Protein AF-A0A929D9Y9-F1 (afdb_monomer_lite)

Sequence (236 aa):
MPTKLGAHVLRAAADLGEFIQARPAVIKFVGDWGMAQWAQPGTLVMGAKAGKYDAQLQRNSGKTPHEAAQQYVTDMKETYQSNPLIKYWEGHNEPVWSDDEGMGWYAQFEVERMKLMADLGLKCVIGNFACGTPPLRLWPAFLPALRVAKQYEAILGLHEYSCPWMWWMTGKHQVDPEEDQGDEGWTTLRYRKVYRQYLIPDGVGDVPLVITEAGLDPLVNPKPLGVSGGAWKQLG

Structure (mmCIF, N/CA/C/O backbone):
data_AF-A0A929D9Y9-F1
#
_entry.id   AF-A0A929D9Y9-F1
#
loop_
_atom_site.group_PDB
_atom_site.id
_atom_site.type_symbol
_atom_site.label_atom_id
_atom_site.label_alt_id
_atom_site.label_comp_id
_atom_site.label_asym_id
_atom_site.label_entity_id
_atom_site.label_seq_id
_atom_site.pdbx_PDB_ins_code
_atom_site.Cartn_x
_atom_site.Cartn_y
_atom_site.Cartn_z
_atom_site.occupancy
_atom_site.B_iso_or_equiv
_atom_site.auth_seq_id
_atom_site.auth_comp_id
_atom_site.auth_asym_id
_atom_site.auth_atom_id
_atom_site.pdbx_PDB_model_num
ATOM 1 N N . MET A 1 1 ? -11.623 -14.210 -4.918 1.00 38.72 1 MET A N 1
ATOM 2 C CA . MET A 1 1 ? -11.623 -12.779 -4.545 1.00 38.72 1 MET A CA 1
ATOM 3 C C . MET A 1 1 ? -12.167 -11.977 -5.717 1.00 38.72 1 MET A C 1
ATOM 5 O O . MET A 1 1 ? -11.846 -12.354 -6.842 1.00 38.72 1 MET A O 1
ATOM 9 N N . PRO A 1 2 ? -12.983 -10.933 -5.488 1.00 48.59 2 PRO A N 1
ATOM 10 C CA . PRO A 1 2 ? -13.296 -9.953 -6.529 1.00 48.59 2 PRO A CA 1
ATOM 11 C C . PRO A 1 2 ? -12.006 -9.300 -7.064 1.00 48.59 2 PRO A C 1
ATOM 13 O O . PRO A 1 2 ? -10.925 -9.483 -6.498 1.00 48.59 2 PRO A O 1
ATOM 16 N N . THR A 1 3 ? -12.104 -8.591 -8.191 1.00 58.84 3 THR A N 1
ATOM 17 C CA . THR A 1 3 ? -10.965 -7.892 -8.815 1.00 58.84 3 THR A CA 1
ATOM 18 C C . THR A 1 3 ? -10.231 -6.987 -7.812 1.00 58.84 3 THR A C 1
ATOM 20 O O . THR A 1 3 ? -10.859 -6.348 -6.973 1.00 58.84 3 THR A O 1
ATOM 23 N N . LYS A 1 4 ? -8.893 -6.946 -7.909 1.00 60.47 4 LYS A N 1
ATOM 24 C CA . LYS A 1 4 ? -8.000 -6.120 -7.070 1.00 60.47 4 LYS A CA 1
ATOM 25 C C . LYS A 1 4 ? -7.870 -4.671 -7.561 1.00 60.47 4 LYS A C 1
ATOM 27 O O . LYS A 1 4 ? -7.184 -3.883 -6.919 1.00 60.47 4 LYS A O 1
ATOM 32 N N . LEU A 1 5 ? -8.476 -4.366 -8.711 1.00 61.09 5 LEU A N 1
ATOM 33 C CA . LEU A 1 5 ? -8.459 -3.069 -9.382 1.00 61.09 5 LEU A CA 1
ATOM 34 C C . LEU A 1 5 ? -9.835 -2.406 -9.272 1.00 61.09 5 LEU A C 1
ATOM 36 O O . LEU A 1 5 ? -10.866 -3.082 -9.364 1.00 61.09 5 LEU A O 1
ATOM 40 N N . GLY A 1 6 ? -9.839 -1.084 -9.125 1.00 62.03 6 GLY A N 1
ATOM 41 C CA . GLY A 1 6 ? -11.046 -0.267 -9.051 1.00 62.03 6 GLY A CA 1
ATOM 42 C C . GLY A 1 6 ? -10.760 1.214 -9.294 1.00 62.03 6 GLY A C 1
ATOM 43 O O . GLY A 1 6 ? -9.688 1.566 -9.782 1.00 62.03 6 GLY A O 1
ATOM 44 N N . ALA A 1 7 ? -11.725 2.082 -8.990 1.00 65.81 7 ALA A N 1
ATOM 45 C CA . ALA A 1 7 ? -11.543 3.521 -9.170 1.00 65.81 7 ALA A CA 1
ATOM 46 C C . ALA A 1 7 ? -10.647 4.122 -8.090 1.00 65.81 7 ALA A C 1
ATOM 48 O O . ALA A 1 7 ? -10.866 3.910 -6.896 1.00 65.81 7 ALA A O 1
ATOM 49 N N . HIS A 1 8 ? -9.733 4.984 -8.528 1.00 71.69 8 HIS A N 1
ATOM 50 C CA . HIS A 1 8 ? -9.063 5.956 -7.679 1.00 71.69 8 HIS A CA 1
ATOM 51 C C . HIS A 1 8 ? -9.650 7.347 -7.954 1.00 71.69 8 HIS A C 1
ATOM 53 O O . HIS A 1 8 ? -9.548 7.873 -9.063 1.00 71.69 8 HIS A O 1
ATOM 59 N N . VAL A 1 9 ? -10.284 7.935 -6.941 1.00 69.44 9 VAL A N 1
ATOM 60 C CA . VAL A 1 9 ? -10.916 9.253 -7.001 1.00 69.44 9 VAL A CA 1
ATOM 61 C C . VAL A 1 9 ? -10.072 10.267 -6.234 1.00 69.44 9 VAL A C 1
ATOM 63 O O . VAL A 1 9 ? -10.086 10.314 -5.003 1.00 69.44 9 VAL A O 1
ATOM 66 N N . LEU A 1 10 ? -9.365 11.111 -6.986 1.00 58.47 10 LEU A N 1
ATOM 67 C CA . LEU A 1 10 ? -8.632 12.259 -6.442 1.00 58.47 10 LEU A CA 1
ATOM 68 C C . LEU A 1 10 ? -9.521 13.495 -6.258 1.00 58.47 10 LEU A C 1
ATOM 70 O O . LEU A 1 10 ? -9.296 14.286 -5.348 1.00 58.47 10 LEU A O 1
ATOM 74 N N . ARG A 1 11 ? -10.503 13.673 -7.147 1.00 59.06 11 ARG A N 1
ATOM 75 C CA . ARG A 1 11 ? -11.490 14.758 -7.121 1.00 59.06 11 ARG A CA 1
ATOM 76 C C . ARG A 1 11 ? -12.755 14.336 -7.855 1.00 59.06 11 ARG A C 1
ATOM 78 O O . ARG A 1 11 ? -12.678 13.529 -8.787 1.00 59.06 11 ARG A O 1
ATOM 85 N N . ALA A 1 12 ? -13.880 14.937 -7.498 1.00 67.25 12 ALA A N 1
ATOM 86 C CA . ALA A 1 12 ? -15.127 14.784 -8.222 1.00 67.25 12 ALA A CA 1
ATOM 87 C C . ALA A 1 12 ? -14.975 15.191 -9.701 1.00 67.25 12 ALA A C 1
ATOM 89 O O . ALA A 1 12 ? -14.338 16.191 -10.046 1.00 67.25 12 ALA A O 1
ATOM 90 N N . ALA A 1 13 ? -15.584 14.397 -10.579 1.00 68.88 13 ALA A N 1
ATOM 91 C CA . ALA A 1 13 ? -15.751 14.673 -12.002 1.00 68.88 13 ALA A CA 1
ATOM 92 C C . ALA A 1 13 ? -17.221 14.432 -12.375 1.00 68.88 13 ALA A C 1
ATOM 94 O O . ALA A 1 13 ? -17.896 13.665 -11.689 1.00 68.88 13 ALA A O 1
ATOM 95 N N . ALA A 1 14 ? -17.709 15.075 -13.442 1.00 73.56 14 ALA A N 1
ATOM 96 C CA . ALA A 1 14 ? -19.126 15.035 -13.824 1.00 73.56 14 ALA A CA 1
ATOM 97 C C . ALA A 1 14 ? -19.668 13.598 -13.949 1.00 73.56 14 ALA A C 1
ATOM 99 O O . ALA A 1 14 ? -20.717 13.288 -13.391 1.00 73.56 14 ALA A O 1
ATOM 100 N N . ASP A 1 15 ? -18.887 12.706 -14.557 1.00 77.56 15 ASP A N 1
ATOM 101 C CA . ASP A 1 15 ? -19.314 11.333 -14.861 1.00 77.56 15 ASP A CA 1
ATOM 102 C C . ASP A 1 15 ? -18.939 10.328 -13.754 1.00 77.56 15 ASP A C 1
ATOM 104 O O . ASP A 1 15 ? -19.142 9.119 -13.878 1.00 77.56 15 ASP A O 1
ATOM 108 N N . LEU A 1 16 ? -18.376 10.801 -12.635 1.00 76.75 16 LEU A N 1
ATOM 109 C CA . LEU A 1 16 ? -17.905 9.919 -11.567 1.00 76.75 16 LEU A CA 1
ATOM 110 C C . LEU A 1 16 ? -19.058 9.165 -10.888 1.00 76.75 16 LEU A C 1
ATOM 112 O O . LEU A 1 16 ? -18.887 8.018 -10.476 1.00 76.75 16 LEU A O 1
ATOM 116 N N . GLY A 1 17 ? -20.237 9.784 -10.799 1.00 73.69 17 GLY A N 1
ATOM 117 C CA . GLY A 1 17 ? -21.436 9.132 -10.273 1.00 73.69 17 GLY A CA 1
ATOM 118 C C . GLY A 1 17 ? -21.830 7.893 -11.081 1.00 73.69 17 GLY A C 1
ATOM 119 O O . GLY A 1 17 ? -22.110 6.850 -10.492 1.00 73.69 17 GLY A O 1
ATOM 120 N N . GLU A 1 18 ? -21.772 7.973 -12.414 1.00 80.56 18 GLU A N 1
ATOM 121 C CA . GLU A 1 18 ? -22.084 6.850 -13.308 1.00 80.56 18 GLU A CA 1
ATOM 122 C C . GLU A 1 18 ? -21.086 5.701 -13.127 1.00 80.56 18 GLU A C 1
ATOM 124 O O . GLU A 1 18 ? -21.480 4.537 -13.022 1.00 80.56 18 GLU A O 1
ATOM 129 N N . PHE A 1 19 ? -19.794 6.020 -12.991 1.00 76.69 19 PHE A N 1
ATOM 130 C CA . PHE A 1 19 ? -18.773 5.009 -12.724 1.00 76.69 19 PHE A CA 1
ATOM 131 C C . PHE A 1 19 ? -18.998 4.301 -11.381 1.00 76.69 19 PHE A C 1
ATOM 133 O O . PHE A 1 19 ? -18.911 3.078 -11.303 1.00 76.69 19 PHE A O 1
ATOM 140 N N . ILE A 1 20 ? -19.319 5.044 -10.315 1.00 80.75 20 ILE A N 1
ATOM 141 C CA . ILE A 1 20 ? -19.612 4.456 -8.998 1.00 80.75 20 ILE A CA 1
ATOM 142 C C . ILE A 1 20 ? -20.843 3.536 -9.080 1.00 80.75 20 ILE A C 1
ATOM 144 O O . ILE A 1 20 ? -20.845 2.439 -8.512 1.00 80.75 20 ILE A O 1
ATOM 148 N N . GLN A 1 21 ? -21.871 3.939 -9.830 1.00 80.25 21 GLN A N 1
ATOM 149 C CA . GLN A 1 21 ? -23.079 3.138 -10.049 1.00 80.25 21 GLN A CA 1
ATOM 150 C C . GLN A 1 21 ? -22.823 1.868 -10.872 1.00 80.25 21 GLN A C 1
ATOM 152 O O . GLN A 1 21 ? -23.542 0.883 -10.691 1.00 80.25 21 GLN A O 1
ATOM 157 N N . ALA A 1 22 ? -21.765 1.836 -11.689 1.00 83.88 22 ALA A N 1
ATOM 158 C CA . ALA A 1 22 ? -21.324 0.649 -12.423 1.00 83.88 22 ALA A CA 1
ATOM 159 C C . ALA A 1 22 ? -20.707 -0.452 -11.530 1.00 83.88 22 ALA A C 1
ATOM 161 O O . ALA A 1 22 ? -20.280 -1.488 -12.039 1.00 83.88 22 ALA A O 1
ATOM 162 N N . ARG A 1 23 ? -20.706 -0.270 -10.199 1.00 83.94 23 ARG A N 1
ATOM 163 C CA . ARG A 1 23 ? -20.291 -1.264 -9.189 1.00 83.94 23 ARG A CA 1
ATOM 164 C C . ARG A 1 23 ? -18.837 -1.727 -9.345 1.00 83.94 23 ARG A C 1
ATOM 166 O O . ARG A 1 23 ? -18.587 -2.933 -9.430 1.00 83.94 23 ARG A O 1
ATOM 173 N N . PRO A 1 24 ? -17.854 -0.808 -9.349 1.00 86.31 24 PRO A N 1
ATOM 174 C CA . PRO A 1 24 ? -16.459 -1.217 -9.272 1.00 86.31 24 PRO A CA 1
ATOM 175 C C . PRO A 1 24 ? -16.233 -2.033 -7.992 1.00 86.31 24 PRO A C 1
ATOM 177 O O . PRO A 1 24 ? -16.877 -1.801 -6.967 1.00 86.31 24 PRO A O 1
ATOM 180 N N . ALA A 1 25 ? -15.300 -2.984 -8.030 1.00 88.38 25 ALA A N 1
ATOM 181 C CA . ALA A 1 25 ? -14.999 -3.789 -6.845 1.00 88.38 25 ALA A CA 1
ATOM 182 C C . ALA A 1 25 ? -14.362 -2.961 -5.722 1.00 88.38 25 ALA A C 1
ATOM 184 O O . ALA A 1 25 ? -14.530 -3.293 -4.552 1.00 88.38 25 ALA A O 1
ATOM 185 N N . VAL A 1 26 ? -13.640 -1.895 -6.079 1.00 90.62 26 VAL A N 1
ATOM 186 C CA . VAL A 1 26 ? -12.905 -1.032 -5.152 1.00 90.62 26 VAL A CA 1
ATOM 187 C C . VAL A 1 26 ? -13.105 0.433 -5.538 1.00 90.62 26 VAL A C 1
ATOM 189 O O . VAL A 1 26 ? -13.092 0.767 -6.726 1.00 90.62 26 VAL A O 1
ATOM 192 N N . ILE A 1 27 ? -13.267 1.306 -4.543 1.00 92.44 27 ILE A N 1
ATOM 193 C CA . ILE A 1 27 ? -13.209 2.762 -4.700 1.00 92.44 27 ILE A CA 1
ATOM 194 C C . ILE A 1 27 ? -12.319 3.343 -3.600 1.00 92.44 27 ILE A C 1
ATOM 196 O O . ILE A 1 27 ? -12.607 3.162 -2.416 1.00 92.44 27 ILE A O 1
ATOM 200 N N . LYS A 1 28 ? -11.274 4.076 -3.995 1.00 93.50 28 LYS A N 1
ATOM 201 C CA . LYS A 1 28 ? -10.456 4.915 -3.106 1.00 93.50 28 LYS A CA 1
ATOM 202 C C . LYS A 1 28 ? -10.857 6.380 -3.256 1.00 93.50 28 LYS A C 1
ATOM 204 O O . LYS A 1 28 ? -10.834 6.903 -4.368 1.00 93.50 28 LYS A O 1
ATOM 209 N N . PHE A 1 29 ? -11.154 7.041 -2.141 1.00 93.00 29 PHE A N 1
ATOM 210 C CA . PHE A 1 29 ? -11.408 8.480 -2.058 1.00 93.00 29 PHE A CA 1
ATOM 211 C C . PHE A 1 29 ? -10.269 9.182 -1.306 1.00 93.00 29 PHE A C 1
ATOM 213 O O . PHE A 1 29 ? -10.076 8.953 -0.110 1.00 93.00 29 PHE A O 1
ATOM 220 N N . VAL A 1 30 ? -9.526 10.063 -1.979 1.00 89.25 30 VAL A N 1
ATOM 221 C CA . VAL A 1 30 ? -8.519 10.939 -1.330 1.00 89.25 30 VAL A CA 1
ATOM 222 C C . VAL A 1 30 ? -9.151 12.255 -0.853 1.00 89.25 30 VAL A C 1
ATOM 224 O O . VAL A 1 30 ? -8.665 12.897 0.074 1.00 89.25 30 VAL A O 1
ATOM 227 N N . GLY A 1 31 ? -10.278 12.620 -1.458 1.00 87.44 31 GLY A N 1
ATOM 228 C CA . GLY A 1 31 ? -11.169 13.707 -1.074 1.00 87.44 31 GLY A CA 1
ATOM 229 C C . GLY A 1 31 ? -12.596 13.363 -1.496 1.00 87.44 31 GLY A C 1
ATOM 230 O O . GLY A 1 31 ? -12.862 12.232 -1.907 1.00 87.44 31 GLY A O 1
ATOM 231 N N . ASP A 1 32 ? -13.517 14.321 -1.382 1.00 87.44 32 ASP A N 1
ATOM 232 C CA . ASP A 1 32 ? -14.935 14.133 -1.733 1.00 87.44 32 ASP A CA 1
ATOM 233 C C . ASP A 1 32 ? -15.565 12.883 -1.079 1.00 87.44 32 ASP A C 1
ATOM 235 O O . ASP A 1 32 ? -16.447 12.233 -1.638 1.00 87.44 32 ASP A O 1
ATOM 239 N N . TRP A 1 33 ? -15.124 12.540 0.139 1.00 92.25 33 TRP A N 1
ATOM 240 C CA . TRP A 1 33 ? -15.476 11.298 0.843 1.00 92.25 33 TRP A CA 1
ATOM 241 C C . TRP A 1 33 ? -16.989 11.074 1.010 1.00 92.25 33 TRP A C 1
ATOM 243 O O . TRP A 1 33 ? -17.442 9.930 1.059 1.00 92.25 33 TRP A O 1
ATOM 253 N N . GLY A 1 34 ? -17.793 12.145 1.014 1.00 89.31 34 GLY A N 1
ATOM 254 C CA . GLY A 1 34 ? -19.257 12.073 1.041 1.00 89.31 34 GLY A CA 1
ATOM 255 C C . GLY A 1 34 ? -19.874 11.338 -0.158 1.00 89.31 34 GLY A C 1
ATOM 256 O O . GLY A 1 34 ? -21.011 10.871 -0.073 1.00 89.31 34 GLY A O 1
ATOM 257 N N . MET A 1 35 ? -19.129 11.164 -1.254 1.00 89.50 35 MET A N 1
ATOM 258 C CA . MET A 1 35 ? -19.536 10.353 -2.407 1.00 89.50 35 MET A CA 1
ATOM 259 C C . MET A 1 35 ? -19.626 8.854 -2.091 1.00 89.50 35 MET A C 1
ATOM 261 O O . MET A 1 35 ? -20.264 8.110 -2.838 1.00 89.50 35 MET A O 1
ATOM 265 N N . ALA A 1 36 ? -19.068 8.402 -0.961 1.00 91.62 36 ALA A N 1
ATOM 266 C CA . ALA A 1 36 ? -19.207 7.027 -0.485 1.00 91.62 36 ALA A CA 1
ATOM 267 C C . ALA A 1 36 ? -20.676 6.584 -0.337 1.00 91.62 36 ALA A C 1
ATOM 269 O O . ALA A 1 36 ? -20.961 5.395 -0.441 1.00 91.62 36 ALA A O 1
ATOM 270 N N . GLN A 1 37 ? -21.618 7.520 -0.167 1.00 91.75 37 GLN A N 1
ATOM 271 C CA . GLN A 1 37 ? -23.057 7.228 -0.112 1.00 91.75 37 GLN A CA 1
ATOM 272 C C . GLN A 1 37 ? -23.630 6.630 -1.408 1.00 91.75 37 GLN A C 1
ATOM 274 O O . GLN A 1 37 ? -24.699 6.027 -1.382 1.00 91.75 37 GLN A O 1
ATOM 279 N N . TRP A 1 38 ? -22.941 6.796 -2.541 1.00 90.25 38 TRP A N 1
ATOM 280 C CA . TRP A 1 38 ? -23.372 6.261 -3.836 1.00 90.25 38 TRP A CA 1
ATOM 281 C C . TRP A 1 38 ? -22.776 4.885 -4.144 1.00 90.25 38 TRP A C 1
ATOM 283 O O . TRP A 1 38 ? -23.214 4.226 -5.093 1.00 90.25 38 TRP A O 1
ATOM 293 N N . ALA A 1 39 ? -21.801 4.437 -3.344 1.00 90.88 39 ALA A N 1
ATOM 294 C CA . ALA A 1 39 ? -21.204 3.121 -3.489 1.00 90.88 39 ALA A CA 1
ATOM 295 C C . ALA A 1 39 ? -22.253 2.025 -3.259 1.00 90.88 39 ALA A C 1
ATOM 297 O O . ALA A 1 39 ? -23.060 2.076 -2.331 1.00 90.88 39 ALA A O 1
ATOM 298 N N . GLN A 1 40 ? -22.244 1.024 -4.134 1.00 89.44 40 GLN A N 1
ATOM 299 C CA . GLN A 1 40 ? -23.214 -0.064 -4.102 1.00 89.44 40 GLN A CA 1
ATOM 300 C C . GLN A 1 40 ? -22.754 -1.175 -3.141 1.00 89.44 40 GLN A C 1
ATOM 302 O O . GLN A 1 40 ? -21.549 -1.345 -2.927 1.00 89.44 40 GLN A O 1
ATOM 307 N N . PRO A 1 41 ? -23.679 -1.974 -2.573 1.00 88.94 41 PRO A N 1
ATOM 308 C CA . PRO A 1 41 ? -23.309 -3.131 -1.763 1.00 88.94 41 PRO A CA 1
ATOM 309 C C . PRO A 1 41 ? -22.330 -4.055 -2.500 1.00 88.94 41 PRO A C 1
ATOM 311 O O . PRO A 1 41 ? -22.528 -4.375 -3.671 1.00 88.94 41 PRO A O 1
ATOM 314 N N . GLY A 1 42 ? -21.281 -4.495 -1.803 1.00 87.19 42 GLY A N 1
ATOM 315 C CA . GLY A 1 42 ? -20.224 -5.344 -2.365 1.00 87.19 42 GLY A CA 1
ATOM 316 C C . GLY A 1 42 ? -19.005 -4.590 -2.908 1.00 87.19 42 GLY A C 1
ATOM 317 O O . GLY A 1 42 ? -17.984 -5.227 -3.156 1.00 87.19 42 GLY A O 1
ATOM 318 N N . THR A 1 43 ? -19.061 -3.261 -3.036 1.00 91.69 43 THR A N 1
ATOM 319 C CA . THR A 1 43 ? -17.884 -2.432 -3.336 1.00 91.69 43 THR A CA 1
ATOM 320 C C . THR A 1 43 ? -17.061 -2.179 -2.070 1.00 91.69 43 THR A C 1
ATOM 322 O O . THR A 1 43 ? -17.586 -1.714 -1.057 1.00 91.69 43 THR A O 1
ATOM 325 N N . LEU A 1 44 ? -15.753 -2.438 -2.126 1.00 93.94 44 LEU A N 1
ATOM 326 C CA . LEU A 1 44 ? -14.811 -2.036 -1.084 1.00 93.94 44 LEU A CA 1
ATOM 327 C C . LEU A 1 44 ? -14.540 -0.532 -1.193 1.00 93.94 44 LEU A C 1
ATOM 329 O O . LEU A 1 44 ? -13.883 -0.084 -2.131 1.00 93.94 44 LEU A O 1
ATOM 333 N N . VAL A 1 45 ? -15.023 0.240 -0.223 1.00 95.44 45 VAL A N 1
ATOM 334 C CA . VAL A 1 45 ? -14.783 1.686 -0.150 1.00 95.44 45 VAL A CA 1
ATOM 335 C C . VAL A 1 45 ? -13.684 1.979 0.861 1.00 95.44 45 VAL A C 1
ATOM 337 O O . VAL A 1 45 ? -13.766 1.547 2.016 1.00 95.44 45 VAL A O 1
ATOM 340 N N . MET A 1 46 ? -12.683 2.744 0.436 1.00 96.62 46 MET A N 1
ATOM 341 C CA . MET A 1 46 ? -11.604 3.214 1.295 1.00 96.62 46 MET A CA 1
ATOM 342 C C . MET A 1 46 ? -11.367 4.712 1.161 1.00 96.62 46 MET A C 1
ATOM 344 O O . MET A 1 46 ? -11.598 5.310 0.109 1.00 96.62 46 MET A O 1
ATOM 348 N N . GLY A 1 47 ? -10.900 5.307 2.249 1.00 96.44 47 GLY A N 1
ATOM 349 C CA . GLY A 1 47 ? -10.491 6.699 2.311 1.00 96.44 47 GLY A CA 1
ATOM 350 C C . GLY A 1 47 ? -8.984 6.814 2.479 1.00 96.44 47 GLY A C 1
ATOM 351 O O . GLY A 1 47 ? -8.334 5.934 3.041 1.00 96.44 47 GLY A O 1
ATOM 352 N N . ALA A 1 48 ? -8.427 7.921 2.020 1.00 93.38 48 ALA A N 1
ATOM 353 C CA . ALA A 1 48 ? -7.043 8.290 2.259 1.00 93.38 48 ALA A CA 1
ATOM 354 C C . ALA A 1 48 ? -6.961 9.774 2.617 1.00 93.38 48 ALA A C 1
ATOM 356 O O . ALA A 1 48 ? -7.832 10.562 2.245 1.00 93.38 48 ALA A O 1
ATOM 357 N N . LYS A 1 49 ? -5.917 10.151 3.355 1.00 86.50 49 LYS A N 1
ATOM 358 C CA . LYS A 1 49 ? -5.644 11.547 3.703 1.00 86.50 49 LYS A CA 1
ATOM 359 C C . LYS A 1 49 ? -5.092 12.291 2.484 1.00 86.50 49 LYS A C 1
ATOM 361 O O . LYS A 1 49 ? -4.115 11.849 1.887 1.00 86.50 49 LYS A O 1
ATOM 366 N N . ALA A 1 50 ? -5.651 13.456 2.163 1.00 73.44 50 ALA A N 1
ATOM 367 C CA . ALA A 1 50 ? -5.040 14.378 1.210 1.00 73.44 50 ALA A CA 1
ATOM 368 C C . ALA A 1 50 ? -3.869 15.152 1.853 1.00 73.44 50 ALA A C 1
ATOM 370 O O . ALA A 1 50 ? -3.968 15.613 2.991 1.00 73.44 50 ALA A O 1
ATOM 371 N N . GLY A 1 51 ? -2.781 15.365 1.106 1.00 69.31 51 GLY A N 1
ATOM 372 C CA . GLY A 1 51 ? -1.701 16.290 1.474 1.00 69.31 51 GLY A CA 1
ATOM 373 C C . GLY A 1 51 ? -0.346 15.643 1.785 1.00 69.31 51 GLY A C 1
ATOM 374 O O . GLY A 1 51 ? -0.157 14.438 1.667 1.00 69.31 51 GLY A O 1
ATOM 375 N N . LYS A 1 52 ? 0.630 16.479 2.169 1.00 66.19 52 LYS A N 1
ATOM 376 C CA . LYS A 1 52 ? 2.046 16.103 2.369 1.00 66.19 52 LYS A CA 1
ATOM 377 C C . LYS A 1 52 ? 2.314 15.523 3.764 1.00 66.19 52 LYS A C 1
ATOM 379 O O . LYS A 1 52 ? 3.149 16.038 4.504 1.00 66.19 52 LYS A O 1
ATOM 384 N N . TYR A 1 53 ? 1.553 14.507 4.156 1.00 73.88 53 TYR A N 1
ATOM 385 C CA . TYR A 1 53 ? 1.743 13.825 5.436 1.00 73.88 53 TYR A CA 1
ATOM 386 C C . TYR A 1 53 ? 2.595 12.567 5.224 1.00 73.88 53 TYR A C 1
ATOM 388 O O . TYR A 1 53 ? 2.091 11.524 4.816 1.00 73.88 53 TYR A O 1
ATOM 396 N N . ASP A 1 54 ? 3.897 12.688 5.464 1.00 86.31 54 ASP A N 1
ATOM 397 C CA . ASP A 1 54 ? 4.927 11.726 5.054 1.00 86.31 54 ASP A CA 1
ATOM 398 C C . ASP A 1 54 ? 5.501 10.952 6.262 1.00 86.31 54 ASP A C 1
ATOM 400 O O . ASP A 1 54 ? 5.696 11.519 7.344 1.00 86.31 54 ASP A O 1
ATOM 404 N N . ALA A 1 55 ? 5.736 9.646 6.091 1.00 91.69 55 ALA A N 1
ATOM 405 C CA . ALA A 1 55 ? 6.172 8.755 7.171 1.00 91.69 55 ALA A CA 1
ATOM 406 C C . ALA A 1 55 ? 7.619 9.031 7.615 1.00 91.69 55 ALA A C 1
ATOM 408 O O . ALA A 1 55 ? 7.949 8.940 8.800 1.00 91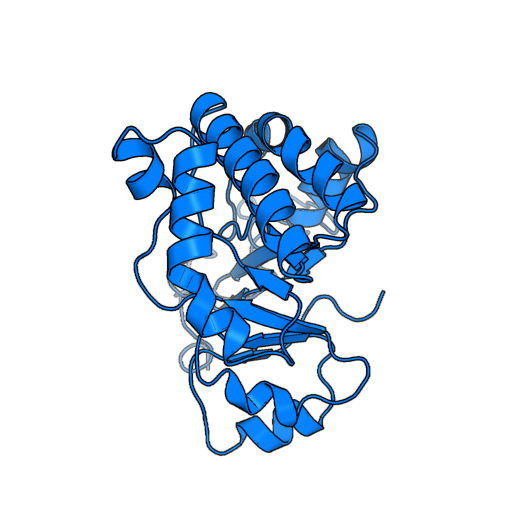.69 55 ALA A O 1
ATOM 409 N N . GLN A 1 56 ? 8.486 9.405 6.674 1.00 92.69 56 GLN A N 1
ATOM 410 C CA . GLN A 1 56 ? 9.881 9.755 6.911 1.00 92.69 56 GLN A CA 1
ATOM 411 C C . GLN A 1 56 ? 9.948 11.042 7.730 1.00 92.69 56 GLN A C 1
ATOM 413 O O . GLN A 1 56 ? 10.706 11.103 8.693 1.00 92.69 56 GLN A O 1
ATOM 418 N N . LEU A 1 57 ? 9.120 12.046 7.419 1.00 90.62 57 LEU A N 1
ATOM 419 C CA . LEU A 1 57 ? 9.025 13.274 8.215 1.00 90.62 57 LEU A CA 1
ATOM 420 C C . LEU A 1 57 ? 8.585 12.993 9.657 1.00 90.62 57 LEU A C 1
ATOM 422 O O . LEU A 1 57 ? 9.139 13.580 10.588 1.00 90.62 57 LEU A O 1
ATOM 426 N N . GLN A 1 58 ? 7.631 12.081 9.867 1.00 91.94 58 GLN A N 1
ATOM 427 C CA . GLN A 1 58 ? 7.235 11.690 11.220 1.00 91.94 58 GLN A CA 1
ATOM 428 C C . GLN A 1 58 ? 8.382 11.022 11.985 1.00 91.94 58 GLN A C 1
ATOM 430 O O . GLN A 1 58 ? 8.686 11.462 13.099 1.00 91.94 58 GLN A O 1
ATOM 435 N N . ARG A 1 59 ? 9.059 10.034 11.383 1.00 93.88 59 ARG A N 1
ATOM 436 C CA . ARG A 1 59 ? 10.237 9.385 11.985 1.00 93.88 59 ARG A CA 1
ATOM 437 C C . ARG A 1 59 ? 11.337 10.408 12.286 1.00 93.88 59 ARG A C 1
ATOM 439 O O . ARG A 1 59 ? 11.845 10.456 13.402 1.00 93.88 59 ARG A O 1
ATOM 446 N N . ASN A 1 60 ? 11.651 11.278 11.328 1.00 94.06 60 ASN A N 1
ATOM 447 C CA . ASN A 1 60 ? 12.708 12.288 11.444 1.00 94.06 60 ASN A CA 1
ATOM 448 C C . ASN A 1 60 ? 12.391 13.380 12.477 1.00 94.06 60 ASN A C 1
ATOM 450 O O . ASN A 1 60 ? 13.302 14.063 12.937 1.00 94.06 60 ASN A O 1
ATOM 454 N N . SER A 1 61 ? 11.125 13.530 12.885 1.00 94.25 61 SER A N 1
ATOM 455 C CA . SER A 1 61 ? 10.744 14.395 14.009 1.00 94.25 61 SER A CA 1
ATOM 456 C C . SER A 1 61 ? 11.092 13.814 15.388 1.00 94.25 61 SER A C 1
ATOM 458 O O . SER A 1 61 ? 10.804 14.449 16.399 1.00 94.25 61 SER A O 1
ATOM 460 N N . GLY A 1 62 ? 11.693 12.619 15.441 1.00 94.81 62 GLY A N 1
ATOM 461 C CA . GLY A 1 62 ? 12.120 11.953 16.674 1.00 94.81 62 GLY A CA 1
ATOM 462 C C . GLY A 1 62 ? 11.011 11.189 17.399 1.00 94.81 62 GLY A C 1
ATOM 463 O O . GLY A 1 62 ? 11.248 10.682 18.491 1.00 94.81 62 GLY A O 1
ATOM 464 N N . LYS A 1 63 ? 9.811 11.089 16.810 1.00 95.38 63 LYS A N 1
ATOM 465 C CA . LYS A 1 63 ? 8.696 10.338 17.399 1.00 95.38 63 LYS A CA 1
ATOM 466 C C . LYS A 1 63 ? 8.961 8.837 17.362 1.00 95.38 63 LYS A C 1
ATOM 468 O O . LYS A 1 63 ? 9.423 8.282 16.359 1.00 95.38 63 LYS A O 1
ATOM 473 N N . THR A 1 64 ? 8.566 8.160 18.430 1.00 97.69 64 THR A N 1
ATOM 474 C CA . THR A 1 64 ? 8.400 6.707 18.413 1.00 97.69 64 THR A CA 1
ATOM 475 C C . THR A 1 64 ? 7.276 6.313 17.441 1.00 97.69 64 THR A C 1
ATOM 477 O O . THR A 1 64 ? 6.393 7.130 17.152 1.00 97.69 64 THR A O 1
ATOM 480 N N . PRO A 1 65 ? 7.246 5.060 16.949 1.00 98.31 65 PRO A N 1
ATOM 481 C CA . PRO A 1 65 ? 6.154 4.593 16.093 1.00 98.31 65 PRO A CA 1
ATOM 482 C C . PRO A 1 65 ? 4.767 4.763 16.730 1.00 98.31 65 PRO A C 1
ATOM 484 O O . PRO A 1 65 ? 3.805 5.102 16.045 1.00 98.31 65 PRO A O 1
ATOM 487 N N . HIS A 1 66 ? 4.673 4.575 18.051 1.00 98.38 66 HIS A N 1
ATOM 488 C CA . HIS A 1 66 ? 3.434 4.732 18.808 1.00 98.38 66 HIS A CA 1
ATOM 489 C C . HIS A 1 66 ? 2.958 6.191 18.848 1.00 98.38 66 HIS A C 1
ATOM 491 O O . HIS A 1 66 ? 1.818 6.467 18.480 1.00 98.38 66 HIS A O 1
ATOM 497 N N . GLU A 1 67 ? 3.828 7.136 19.219 1.00 98.25 67 GLU A N 1
ATOM 498 C CA . GLU A 1 67 ? 3.488 8.570 19.239 1.00 98.25 67 GLU A CA 1
ATOM 499 C C . GLU A 1 67 ? 3.106 9.079 17.844 1.00 98.25 67 GLU A C 1
ATOM 501 O O . GLU A 1 67 ? 2.168 9.861 17.684 1.00 98.25 67 GLU A O 1
ATOM 506 N N . ALA A 1 68 ? 3.817 8.617 16.814 1.00 97.56 68 ALA A N 1
ATOM 507 C CA . ALA A 1 68 ? 3.519 8.939 15.427 1.00 97.56 68 ALA A CA 1
ATOM 508 C C . ALA A 1 68 ? 2.133 8.417 15.001 1.00 97.56 68 ALA A C 1
ATOM 510 O O . ALA A 1 68 ? 1.357 9.163 14.395 1.00 97.56 68 ALA A O 1
ATOM 511 N N . ALA A 1 69 ? 1.784 7.178 15.368 1.00 98.19 69 ALA A N 1
ATOM 512 C CA . ALA A 1 69 ? 0.470 6.594 15.098 1.00 98.19 69 ALA A CA 1
ATOM 513 C C . ALA A 1 69 ? -0.654 7.322 15.851 1.00 98.19 69 ALA A C 1
ATOM 515 O O . ALA A 1 69 ? -1.693 7.625 15.260 1.00 98.19 69 ALA A O 1
ATOM 516 N N . GLN A 1 70 ? -0.435 7.669 17.123 1.00 98.31 70 GLN A N 1
ATOM 517 C CA . GLN A 1 70 ? -1.376 8.465 17.915 1.00 98.31 70 GLN A CA 1
ATOM 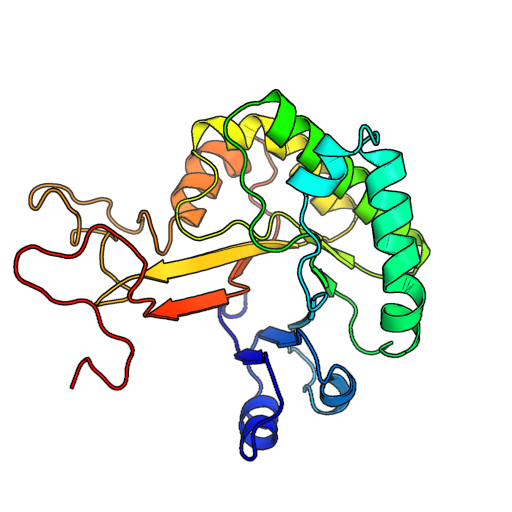518 C C . GLN A 1 70 ? -1.637 9.830 17.281 1.00 98.31 70 GLN A C 1
ATOM 520 O O . GLN A 1 70 ? -2.798 10.223 17.140 1.00 98.31 70 GLN A O 1
ATOM 525 N N . GLN A 1 71 ? -0.582 10.531 16.856 1.00 96.56 71 GLN A N 1
ATOM 526 C CA . GLN A 1 71 ? -0.722 11.806 16.157 1.00 96.56 71 GLN A CA 1
ATOM 527 C C . GLN A 1 71 ? -1.495 11.629 14.847 1.00 96.56 71 GLN A C 1
ATOM 529 O O . GLN A 1 71 ? -2.454 12.358 14.613 1.00 96.56 71 GLN A O 1
ATOM 534 N N . TYR A 1 72 ? -1.133 10.635 14.024 1.00 96.44 72 TYR A N 1
ATOM 535 C CA . TYR A 1 72 ? -1.805 10.375 12.746 1.00 96.44 72 TYR A CA 1
ATOM 536 C C . TYR A 1 72 ? -3.313 10.164 12.947 1.00 96.44 72 TYR A C 1
ATOM 538 O O . TYR A 1 72 ? -4.129 10.795 12.273 1.00 96.44 72 TYR A O 1
ATOM 546 N N . VAL A 1 73 ? -3.696 9.273 13.868 1.00 97.19 73 VAL A N 1
ATOM 547 C CA . VAL A 1 73 ? -5.107 8.943 14.122 1.00 97.19 73 VAL A CA 1
ATOM 548 C C . VAL A 1 73 ? -5.851 10.133 14.720 1.00 97.19 73 VAL A C 1
ATOM 550 O O . VAL A 1 73 ? -6.988 10.387 14.329 1.00 97.19 73 VAL A O 1
ATOM 553 N N . THR A 1 74 ? -5.214 10.890 15.615 1.00 97.06 74 THR A N 1
ATOM 554 C CA . THR A 1 74 ? -5.797 12.111 16.189 1.00 97.06 74 THR A CA 1
ATOM 555 C C . THR A 1 74 ? -6.079 13.146 15.105 1.00 97.06 74 THR A C 1
ATOM 557 O O . THR A 1 74 ? -7.199 13.649 15.032 1.00 97.06 74 THR A O 1
ATOM 560 N N . ASP A 1 75 ? -5.116 13.390 14.214 1.00 95.00 75 ASP A N 1
ATOM 561 C CA . ASP A 1 75 ? -5.252 14.340 13.104 1.00 95.00 75 ASP A CA 1
ATOM 562 C C . ASP A 1 75 ? -6.384 13.955 12.142 1.00 95.00 75 ASP A C 1
ATOM 564 O O . ASP A 1 75 ? -7.010 14.820 11.535 1.00 95.00 75 ASP A O 1
ATOM 568 N N . MET A 1 76 ? -6.643 12.656 11.974 1.00 95.38 76 MET A N 1
ATOM 569 C CA . MET A 1 76 ? -7.668 12.149 11.059 1.00 95.38 76 MET A CA 1
ATOM 570 C C . MET A 1 76 ? -9.036 11.925 11.709 1.00 95.38 76 MET A C 1
ATOM 572 O O . MET A 1 76 ? -10.012 11.654 11.007 1.00 95.38 76 MET A O 1
ATOM 576 N N . LYS A 1 77 ? -9.141 12.043 13.036 1.00 95.69 77 LYS A N 1
ATOM 577 C CA . LYS A 1 77 ? -10.323 11.621 13.796 1.00 95.69 77 LYS A CA 1
ATOM 578 C C . LYS A 1 77 ? -11.614 12.288 13.320 1.00 95.69 77 LYS A C 1
ATOM 580 O O . LYS A 1 77 ? -12.610 11.598 13.115 1.00 95.69 77 LYS A O 1
ATOM 585 N N . GLU A 1 78 ? -11.588 13.599 13.095 1.00 95.62 78 GLU A N 1
ATOM 586 C CA . GLU A 1 78 ? -12.750 14.350 12.598 1.00 95.62 78 GLU A CA 1
ATOM 587 C C . GLU A 1 78 ? -13.164 13.895 11.189 1.00 95.62 78 GLU A C 1
ATOM 589 O O . GLU A 1 78 ? -14.353 13.739 10.901 1.00 95.62 78 GLU A O 1
ATOM 594 N N . THR A 1 79 ? -12.183 13.601 10.328 1.00 95.38 79 THR A N 1
ATOM 595 C CA . THR A 1 79 ? -12.433 13.090 8.972 1.00 95.38 79 THR A CA 1
ATOM 596 C C . THR A 1 79 ? -13.111 11.726 9.026 1.00 95.38 79 THR A C 1
ATOM 598 O O . THR A 1 79 ? -14.096 11.505 8.321 1.00 95.38 79 THR A O 1
ATOM 601 N N . TYR A 1 80 ? -12.645 10.827 9.893 1.00 96.81 80 TYR A N 1
ATOM 602 C CA . TYR A 1 80 ? -13.268 9.517 10.073 1.00 96.81 80 TYR A CA 1
ATOM 603 C C . TYR A 1 80 ? -14.709 9.631 10.583 1.00 96.81 80 TYR A C 1
ATOM 605 O O . TYR A 1 80 ? -15.612 8.991 10.046 1.00 96.81 80 TYR A O 1
ATOM 613 N N . GLN A 1 81 ? -14.936 10.476 11.593 1.00 95.94 81 GLN A N 1
ATOM 614 C CA . GLN A 1 81 ? -16.256 10.680 12.197 1.00 95.94 81 GLN A CA 1
ATOM 615 C C . GLN A 1 81 ? -17.260 11.284 11.210 1.00 95.94 81 GLN A C 1
ATOM 617 O O . GLN A 1 81 ? -18.425 10.892 11.204 1.00 95.94 81 GLN A O 1
ATOM 622 N N . SER A 1 82 ? -16.798 12.185 10.344 1.00 95.94 82 SER A N 1
ATOM 623 C CA . SER A 1 82 ? -17.632 12.826 9.323 1.00 95.94 82 SER A CA 1
ATOM 624 C C . SER A 1 82 ? -17.954 11.912 8.135 1.00 95.94 82 SER A C 1
ATOM 626 O O . SER A 1 82 ? -18.840 12.230 7.347 1.00 95.94 82 SER A O 1
ATOM 628 N N . ASN A 1 83 ? -17.269 10.769 7.996 1.00 96.69 83 ASN A N 1
ATOM 629 C CA . ASN A 1 83 ? -17.410 9.855 6.857 1.00 96.69 83 ASN A CA 1
ATOM 630 C C . ASN A 1 83 ? -17.660 8.399 7.303 1.00 96.69 83 ASN A C 1
ATOM 632 O O . ASN A 1 83 ? -16.895 7.496 6.955 1.00 96.69 83 ASN A O 1
ATOM 636 N N . PRO A 1 84 ? -18.758 8.122 8.036 1.00 96.12 84 PRO A N 1
ATOM 637 C CA . PRO A 1 84 ? -18.986 6.833 8.700 1.00 96.12 84 PRO A CA 1
ATOM 638 C C . PRO A 1 84 ? -19.204 5.645 7.747 1.00 96.12 84 PRO A C 1
ATOM 640 O O . PRO A 1 84 ? -19.120 4.489 8.181 1.00 96.12 84 PRO A O 1
ATOM 643 N N . LEU A 1 85 ? -19.490 5.919 6.467 1.00 95.62 85 LEU A N 1
ATOM 644 C CA . LEU A 1 85 ? -19.653 4.918 5.407 1.00 95.62 85 LEU A CA 1
ATOM 645 C C . LEU A 1 85 ? -18.315 4.336 4.926 1.00 95.62 85 LEU A C 1
ATOM 647 O O . LEU A 1 85 ? -18.300 3.267 4.320 1.00 95.62 85 LEU A O 1
ATOM 651 N N . ILE A 1 86 ? -17.195 4.999 5.220 1.00 97.25 86 ILE A N 1
ATOM 652 C CA . ILE A 1 86 ? -15.856 4.530 4.867 1.00 97.25 86 ILE A CA 1
ATOM 653 C C . ILE A 1 86 ? -15.262 3.787 6.064 1.00 97.25 86 ILE A C 1
ATOM 655 O O . ILE A 1 86 ? -14.965 4.381 7.101 1.00 97.25 86 ILE A O 1
ATOM 659 N N . LYS A 1 87 ? -15.080 2.470 5.923 1.00 97.38 87 LYS A N 1
ATOM 660 C CA . LYS A 1 87 ? -14.519 1.623 6.991 1.00 97.38 87 LYS A CA 1
ATOM 661 C C . LYS A 1 87 ? -13.019 1.403 6.879 1.00 97.38 87 LYS A C 1
ATOM 663 O O . LYS A 1 87 ? -12.371 1.251 7.908 1.00 97.38 87 LYS A O 1
ATOM 668 N N . TYR A 1 88 ? -12.481 1.387 5.665 1.00 98.44 88 TYR A N 1
ATOM 669 C CA . TYR A 1 88 ? -11.059 1.174 5.417 1.00 98.44 88 TYR A CA 1
ATOM 670 C C . TYR A 1 88 ? -10.356 2.504 5.161 1.00 98.44 88 TYR A C 1
ATOM 672 O O . TYR A 1 88 ? -10.814 3.286 4.332 1.00 98.44 88 TYR A O 1
ATOM 680 N N . TRP A 1 89 ? -9.241 2.750 5.847 1.00 98.19 89 TRP A N 1
ATOM 681 C CA . TRP A 1 89 ? -8.461 3.974 5.676 1.00 98.19 89 TRP A CA 1
ATOM 682 C C . TRP A 1 89 ? -6.974 3.691 5.478 1.00 98.19 89 TRP A C 1
ATOM 684 O O . TRP A 1 89 ? -6.346 2.969 6.268 1.00 98.19 89 TRP A O 1
ATOM 694 N N . GLU A 1 90 ? -6.408 4.284 4.431 1.00 97.00 90 GLU A N 1
ATOM 695 C CA . GLU A 1 90 ? -4.968 4.275 4.184 1.00 97.00 90 GLU A CA 1
ATOM 696 C C . GLU A 1 90 ? -4.193 4.996 5.292 1.00 97.00 90 GLU A C 1
ATOM 698 O O . GLU A 1 90 ? -4.698 5.908 5.948 1.00 97.00 90 GLU A O 1
ATOM 703 N N . GLY A 1 91 ? -2.960 4.538 5.512 1.00 94.69 91 GLY A N 1
ATOM 704 C CA . GLY A 1 91 ? -1.961 5.217 6.330 1.00 94.69 91 GLY A CA 1
ATOM 705 C C . GLY A 1 91 ? -1.209 6.275 5.521 1.00 94.69 91 GLY A C 1
ATOM 706 O O . GLY A 1 91 ? -1.805 7.104 4.835 1.00 94.69 91 GLY A O 1
ATOM 707 N N . HIS A 1 92 ? 0.117 6.276 5.616 1.00 95.19 92 HIS A N 1
ATOM 708 C CA . HIS A 1 92 ? 0.943 7.143 4.775 1.00 95.19 92 HIS A CA 1
ATOM 709 C C . HIS A 1 92 ? 0.917 6.694 3.312 1.00 95.19 92 HIS A C 1
ATOM 711 O O . HIS A 1 92 ? 0.897 5.496 3.042 1.00 95.19 92 HIS A O 1
ATOM 717 N N . ASN A 1 93 ? 0.939 7.662 2.395 1.00 94.56 93 ASN A N 1
ATOM 718 C CA . ASN A 1 93 ? 1.041 7.426 0.959 1.00 94.56 93 ASN A CA 1
ATOM 719 C C . ASN A 1 93 ? 2.507 7.242 0.554 1.00 94.56 93 ASN A C 1
ATOM 721 O O . ASN A 1 93 ? 3.333 8.083 0.901 1.00 94.56 93 ASN A O 1
ATOM 725 N N . GLU A 1 94 ? 2.805 6.183 -0.198 1.00 94.19 94 GLU A N 1
ATOM 726 C CA . GLU A 1 94 ? 4.116 5.917 -0.808 1.00 94.19 94 GLU A CA 1
ATOM 727 C C . GLU A 1 94 ? 5.330 6.074 0.128 1.00 94.19 94 GLU A C 1
ATOM 729 O O . GLU A 1 94 ? 6.314 6.724 -0.233 1.00 94.19 94 GLU A O 1
ATOM 734 N N . PRO A 1 95 ? 5.318 5.474 1.334 1.00 94.44 95 PRO A N 1
ATOM 735 C CA . PRO A 1 95 ? 6.455 5.585 2.234 1.00 94.44 95 PRO A CA 1
ATOM 736 C C . PRO A 1 95 ? 7.697 4.906 1.629 1.00 94.44 95 PRO A C 1
ATOM 738 O O . PRO A 1 95 ? 7.665 3.749 1.207 1.00 94.44 95 PRO A O 1
ATOM 741 N N . VAL A 1 96 ? 8.824 5.620 1.632 1.00 92.81 96 VAL A N 1
ATOM 742 C CA . VAL A 1 96 ? 10.116 5.167 1.095 1.00 92.81 96 VAL A CA 1
ATOM 743 C C . VAL A 1 96 ? 11.069 4.715 2.205 1.00 92.81 96 VAL A C 1
ATOM 745 O O . VAL A 1 96 ? 11.492 5.503 3.050 1.00 92.81 96 VAL A O 1
ATOM 748 N N . TRP A 1 97 ? 11.482 3.448 2.172 1.00 95.25 97 TRP A N 1
ATOM 749 C CA . TRP A 1 97 ? 12.437 2.884 3.133 1.00 95.25 97 TRP A CA 1
ATOM 750 C C . TRP A 1 97 ? 13.604 2.197 2.422 1.00 95.25 97 TRP A C 1
ATOM 752 O O . TRP A 1 97 ? 13.409 1.458 1.454 1.00 95.25 97 TRP A O 1
ATOM 762 N N . SER A 1 98 ? 14.821 2.446 2.908 1.00 94.81 98 SER A N 1
ATOM 763 C CA . SER A 1 98 ? 16.081 1.939 2.340 1.00 94.81 98 SER A CA 1
ATOM 764 C C . SER A 1 98 ? 16.794 0.902 3.212 1.00 94.81 98 SER A C 1
ATOM 766 O O . SER A 1 98 ? 17.658 0.176 2.708 1.00 94.81 98 SER A O 1
ATOM 768 N N . ASP A 1 99 ? 16.418 0.810 4.486 1.00 97.44 99 ASP A N 1
ATOM 769 C CA . ASP A 1 99 ? 17.046 -0.017 5.516 1.00 97.44 99 ASP A CA 1
ATOM 770 C C . ASP A 1 99 ? 16.001 -0.689 6.423 1.00 97.44 99 ASP A C 1
ATOM 772 O O . ASP A 1 99 ? 14.834 -0.285 6.475 1.00 97.44 99 ASP A O 1
ATOM 776 N N . ASP A 1 100 ? 16.434 -1.748 7.110 1.00 98.25 100 ASP A N 1
ATOM 777 C CA . ASP A 1 100 ? 15.580 -2.565 7.975 1.00 98.25 100 ASP A CA 1
ATOM 778 C C . ASP A 1 100 ? 15.084 -1.802 9.208 1.00 98.25 100 ASP A C 1
ATOM 780 O O . ASP A 1 100 ? 13.974 -2.052 9.670 1.00 98.25 100 ASP A O 1
ATOM 784 N N . GLU A 1 101 ? 15.862 -0.844 9.724 1.00 97.94 101 GLU A N 1
ATOM 785 C CA . GLU A 1 101 ? 15.472 -0.045 10.889 1.00 97.94 101 GLU A CA 1
ATOM 786 C C . GLU A 1 101 ? 14.281 0.864 10.560 1.00 97.94 101 GLU A C 1
ATOM 788 O O . GLU A 1 101 ? 13.286 0.882 11.283 1.00 97.94 101 GLU A O 1
ATOM 793 N N . GLY A 1 102 ? 14.345 1.584 9.439 1.00 97.81 102 GLY A N 1
ATOM 794 C CA . GLY A 1 102 ? 13.259 2.434 8.967 1.00 97.81 102 GLY A CA 1
ATOM 795 C C . GLY A 1 102 ? 12.016 1.635 8.598 1.00 97.81 102 GLY A C 1
ATOM 796 O O . GLY A 1 102 ? 10.910 1.997 9.002 1.00 97.81 102 GLY A O 1
ATOM 797 N N . MET A 1 103 ? 12.191 0.511 7.898 1.00 98.50 103 MET A N 1
ATOM 798 C CA . MET A 1 103 ? 11.067 -0.372 7.588 1.00 98.50 103 MET A CA 1
ATOM 799 C C . MET A 1 103 ? 10.442 -0.967 8.857 1.00 98.50 103 MET A C 1
ATOM 801 O O . MET A 1 103 ? 9.219 -1.013 8.971 1.00 98.50 103 MET A O 1
ATOM 805 N N . GLY A 1 104 ? 11.258 -1.379 9.830 1.00 98.62 104 GLY A N 1
ATOM 806 C CA . GLY A 1 104 ? 10.794 -1.902 11.115 1.00 98.62 104 GLY A CA 1
ATOM 807 C C . GLY A 1 104 ? 10.064 -0.850 11.951 1.00 98.62 104 GLY A C 1
ATOM 808 O O . GLY A 1 104 ? 9.014 -1.139 12.526 1.00 98.62 104 GLY A O 1
ATOM 809 N N . TRP A 1 105 ? 10.556 0.394 11.957 1.00 98.56 105 TRP A N 1
ATOM 810 C CA . TRP A 1 105 ? 9.856 1.530 12.564 1.00 98.56 105 TRP A CA 1
ATOM 811 C C . TRP A 1 105 ? 8.467 1.704 11.941 1.00 98.56 105 TRP A C 1
ATOM 813 O O . TRP A 1 105 ? 7.473 1.814 12.659 1.00 98.56 105 TRP A O 1
ATOM 823 N N . TYR A 1 106 ? 8.377 1.656 10.609 1.00 98.56 106 TYR A N 1
ATOM 824 C CA . TYR A 1 106 ? 7.107 1.806 9.902 1.00 98.56 106 TYR A CA 1
ATOM 825 C C . TYR A 1 106 ? 6.155 0.628 10.121 1.00 98.56 106 TYR A C 1
ATOM 827 O O . TYR A 1 106 ? 4.951 0.828 10.288 1.00 98.56 106 TYR A O 1
ATOM 835 N N . ALA A 1 107 ? 6.684 -0.594 10.195 1.00 98.75 107 ALA A N 1
ATOM 836 C CA . ALA A 1 107 ? 5.903 -1.768 10.553 1.00 98.75 107 ALA A CA 1
ATOM 837 C C . ALA A 1 107 ? 5.256 -1.587 11.933 1.00 98.75 107 ALA A C 1
ATOM 839 O O . ALA A 1 107 ? 4.052 -1.796 12.085 1.00 98.75 107 ALA A O 1
ATOM 840 N N . GLN A 1 108 ? 6.025 -1.127 12.925 1.00 98.81 108 GLN A N 1
ATOM 841 C CA . GLN A 1 108 ? 5.490 -0.867 14.259 1.00 98.81 108 GLN A CA 1
ATOM 842 C C . GLN A 1 108 ? 4.481 0.290 14.262 1.00 98.81 108 GLN A C 1
ATOM 844 O O . GLN A 1 108 ? 3.482 0.217 14.973 1.00 98.81 108 GLN A O 1
ATOM 849 N N . PHE A 1 109 ? 4.690 1.327 13.449 1.00 98.69 109 PHE A N 1
ATOM 850 C CA . PHE A 1 109 ? 3.721 2.413 13.290 1.00 98.69 109 PHE A CA 1
ATOM 851 C C . PHE A 1 109 ? 2.372 1.875 12.793 1.00 98.69 109 PHE A C 1
ATOM 853 O O . PHE A 1 109 ? 1.338 2.184 13.381 1.00 98.69 109 PHE A O 1
ATOM 860 N N . GLU A 1 110 ? 2.362 1.025 11.759 1.00 98.75 110 GLU A N 1
ATOM 861 C CA . GLU A 1 110 ? 1.118 0.430 11.252 1.00 98.75 110 GLU A CA 1
ATOM 862 C C . GLU A 1 110 ? 0.472 -0.512 12.279 1.00 98.75 110 GLU A C 1
ATOM 864 O O . GLU A 1 110 ? -0.753 -0.526 12.398 1.00 98.75 110 GLU A O 1
ATOM 869 N N . VAL A 1 111 ? 1.264 -1.245 13.075 1.00 98.88 111 VAL A N 1
ATOM 870 C CA . VAL A 1 111 ? 0.752 -2.047 14.204 1.00 98.88 111 VAL A CA 1
ATOM 871 C C . VAL A 1 111 ? -0.003 -1.176 15.205 1.00 98.88 111 VAL A C 1
ATOM 873 O O . VAL A 1 111 ? -1.136 -1.494 15.566 1.00 98.88 111 VAL A O 1
ATOM 876 N N . GLU A 1 112 ? 0.599 -0.074 15.645 1.00 98.81 112 GLU A N 1
ATOM 877 C CA . GLU A 1 112 ? -0.026 0.838 16.605 1.00 98.81 112 GLU A CA 1
ATOM 878 C C . GLU A 1 112 ? -1.243 1.549 16.000 1.00 98.81 112 GLU A C 1
ATOM 880 O O . GLU A 1 112 ? -2.285 1.662 16.649 1.00 98.81 112 GLU A O 1
ATOM 885 N N . ARG A 1 113 ? -1.169 1.940 14.723 1.00 98.69 113 ARG A N 1
ATOM 886 C CA . ARG A 1 113 ? -2.299 2.544 14.011 1.00 98.69 113 ARG A CA 1
ATOM 887 C C . ARG A 1 113 ? -3.477 1.580 13.899 1.00 98.69 113 ARG A C 1
ATOM 889 O O . ARG A 1 113 ? -4.604 2.000 14.128 1.00 98.69 113 ARG A O 1
ATOM 896 N N . MET A 1 114 ? -3.244 0.304 13.581 1.00 98.81 114 MET A N 1
ATOM 897 C CA . MET A 1 114 ? -4.311 -0.703 13.508 1.00 98.81 114 MET A CA 1
ATOM 898 C C . MET A 1 114 ? -5.058 -0.857 14.833 1.00 98.81 114 MET A C 1
ATOM 900 O O . MET A 1 114 ? -6.286 -0.881 14.822 1.00 98.81 114 MET A O 1
ATOM 904 N N . LYS A 1 115 ? -4.342 -0.881 15.964 1.00 98.69 115 LYS A N 1
ATOM 905 C CA . LYS A 1 115 ? -4.960 -0.932 17.300 1.00 98.69 115 LYS A CA 1
ATOM 906 C C . LYS A 1 115 ? -5.867 0.278 17.541 1.00 98.69 115 LYS A C 1
ATOM 908 O O . LYS A 1 115 ? -7.043 0.115 17.841 1.00 98.69 115 LYS A O 1
ATOM 913 N N . LEU A 1 116 ? -5.338 1.482 17.319 1.00 98.69 116 LEU A N 1
ATOM 914 C CA . LEU A 1 116 ? -6.075 2.736 17.512 1.00 98.69 116 LEU A CA 1
ATOM 915 C C . LEU A 1 116 ? -7.289 2.860 16.579 1.00 98.69 116 LEU A C 1
ATOM 917 O O . LEU A 1 116 ? -8.329 3.381 16.968 1.00 98.69 116 LEU A O 1
ATOM 921 N N . MET A 1 117 ? -7.167 2.393 15.336 1.00 98.62 117 MET A N 1
ATOM 922 C CA . MET A 1 117 ? -8.265 2.396 14.367 1.00 98.62 117 MET A CA 1
ATOM 923 C C . MET A 1 117 ? -9.361 1.398 14.749 1.00 98.62 117 MET A C 1
ATOM 925 O O . MET A 1 117 ? -10.544 1.708 14.591 1.00 98.62 117 MET A O 1
ATOM 929 N N . ALA A 1 118 ? -8.992 0.241 15.300 1.00 98.50 118 ALA A N 1
ATOM 930 C CA . ALA A 1 118 ? -9.946 -0.752 15.779 1.00 98.50 118 ALA A CA 1
ATOM 931 C C . ALA A 1 118 ? -10.795 -0.227 16.946 1.00 98.50 118 ALA A C 1
ATOM 933 O O . ALA A 1 118 ? -12.004 -0.458 16.957 1.00 98.50 118 ALA A O 1
ATOM 934 N N . ASP A 1 119 ? -10.207 0.561 17.854 1.00 97.88 119 ASP A N 1
ATOM 935 C CA . ASP A 1 119 ? -10.940 1.242 18.935 1.00 97.88 119 ASP A CA 1
ATOM 936 C C . ASP A 1 119 ? -12.005 2.224 18.404 1.00 97.88 119 ASP A C 1
ATOM 938 O O . ASP A 1 119 ? -12.986 2.524 19.084 1.00 97.88 119 ASP A O 1
ATOM 942 N N . LEU A 1 120 ? -11.845 2.707 17.165 1.00 97.62 120 LEU A N 1
ATOM 943 C CA . LEU A 1 120 ? -12.812 3.560 16.465 1.00 97.62 120 LEU A CA 1
ATOM 944 C C . LEU A 1 120 ? -13.811 2.765 15.602 1.00 97.62 120 LEU A C 1
ATOM 946 O O . LEU A 1 120 ? -14.645 3.365 14.921 1.00 97.62 120 LEU A O 1
ATOM 950 N N . GLY A 1 121 ? -13.734 1.431 15.590 1.00 97.75 121 GLY A N 1
ATOM 951 C CA . GLY A 1 121 ? -14.537 0.577 14.709 1.00 97.75 121 GLY A CA 1
ATOM 952 C C . GLY A 1 121 ? -14.162 0.704 13.226 1.00 97.75 121 GLY A C 1
ATOM 953 O O . GLY A 1 121 ? -15.010 0.498 12.350 1.00 97.75 121 GLY A O 1
ATOM 954 N N . LEU A 1 122 ? -12.914 1.085 12.940 1.00 98.50 122 LEU A N 1
ATOM 955 C CA . LEU A 1 122 ? -12.362 1.267 11.598 1.00 98.50 122 LEU A CA 1
ATOM 956 C C . LEU A 1 122 ? -11.281 0.223 11.307 1.00 98.50 122 LEU A C 1
ATOM 958 O O . LEU A 1 122 ? -10.769 -0.449 12.199 1.00 98.50 122 LEU A O 1
ATOM 962 N N . LYS A 1 123 ? -10.920 0.106 10.030 1.00 98.62 123 LYS A N 1
ATOM 963 C CA . LYS A 1 123 ? -9.909 -0.823 9.524 1.00 98.62 123 LYS A CA 1
ATOM 964 C C . LYS A 1 123 ? -8.853 -0.092 8.709 1.00 98.62 123 LYS A C 1
ATOM 966 O O . LYS A 1 123 ? -9.083 0.999 8.183 1.00 98.62 123 LYS A O 1
ATOM 971 N N . CYS A 1 124 ? -7.694 -0.721 8.573 1.00 98.69 124 CYS A N 1
ATOM 972 C CA . CYS A 1 124 ? -6.543 -0.127 7.909 1.00 98.69 124 CYS A CA 1
ATOM 973 C C . CYS A 1 124 ? -6.312 -0.697 6.509 1.00 98.69 124 CYS A C 1
ATOM 975 O O . CYS A 1 124 ? -6.447 -1.901 6.280 1.00 98.69 124 CYS A O 1
ATOM 977 N N . VAL A 1 125 ? -5.874 0.176 5.604 1.00 98.44 125 VAL A N 1
ATOM 978 C CA . VAL A 1 125 ? -5.075 -0.200 4.434 1.00 98.44 125 VAL A CA 1
ATOM 979 C C . VAL A 1 125 ? -3.623 0.187 4.735 1.00 98.44 125 VAL A C 1
ATOM 981 O O . VAL A 1 125 ? -3.333 1.362 4.987 1.00 98.44 125 VAL A O 1
ATOM 984 N N . ILE A 1 126 ? -2.735 -0.804 4.822 1.00 98.31 126 ILE A N 1
ATOM 985 C CA . ILE A 1 126 ? -1.352 -0.657 5.309 1.00 98.31 126 ILE A CA 1
ATOM 986 C C . ILE A 1 126 ? -0.336 -0.784 4.169 1.00 98.31 126 ILE A C 1
ATOM 988 O O . ILE A 1 126 ? -0.624 -1.400 3.145 1.00 98.31 126 ILE A O 1
ATOM 992 N N . GLY A 1 127 ? 0.874 -0.255 4.357 1.00 96.19 127 GLY A N 1
ATOM 993 C CA . GLY A 1 127 ? 1.975 -0.370 3.394 1.00 96.19 127 GLY A CA 1
ATOM 994 C C . GLY A 1 127 ? 1.958 0.740 2.347 1.00 96.19 127 GLY A C 1
ATOM 995 O O . GLY A 1 127 ? 2.884 1.541 2.320 1.00 96.19 127 GLY A O 1
ATOM 996 N N . ASN A 1 128 ? 0.911 0.787 1.513 1.00 95.62 128 ASN A N 1
ATOM 997 C CA . ASN A 1 128 ? 0.668 1.789 0.455 1.00 95.62 128 ASN A CA 1
ATOM 998 C C . ASN A 1 128 ? 1.938 2.176 -0.325 1.00 95.62 128 ASN A C 1
ATOM 1000 O O . ASN A 1 128 ? 2.189 3.347 -0.601 1.00 95.62 128 ASN A O 1
ATOM 1004 N N . PHE A 1 129 ? 2.785 1.184 -0.609 1.00 96.31 129 PHE A N 1
ATOM 1005 C CA . PHE A 1 129 ? 4.102 1.410 -1.193 1.00 96.31 129 PHE A CA 1
ATOM 1006 C C . PHE A 1 129 ? 3.989 1.777 -2.675 1.00 96.31 129 PHE A C 1
ATOM 1008 O O . PHE A 1 129 ? 3.190 1.183 -3.407 1.00 96.31 129 PHE A O 1
ATOM 1015 N N . ALA A 1 130 ? 4.845 2.703 -3.117 1.00 93.81 130 ALA A N 1
ATOM 1016 C CA . ALA A 1 130 ? 4.955 3.091 -4.520 1.00 93.81 130 ALA A CA 1
ATOM 1017 C C . ALA A 1 130 ? 5.394 1.909 -5.395 1.00 93.81 130 ALA A C 1
ATOM 1019 O O . ALA A 1 130 ? 6.073 0.985 -4.923 1.00 93.81 130 ALA A O 1
ATOM 1020 N N . CYS A 1 131 ? 5.094 1.974 -6.695 1.00 92.88 131 CYS A N 1
ATOM 1021 C CA . CYS A 1 131 ? 5.510 0.944 -7.648 1.00 92.88 131 CYS A CA 1
ATOM 1022 C C . CYS A 1 131 ? 7.035 0.694 -7.584 1.00 92.88 131 CYS A C 1
ATOM 1024 O O . CYS A 1 131 ? 7.837 1.615 -7.431 1.00 92.88 131 CYS A O 1
ATOM 1026 N N . GLY A 1 132 ? 7.452 -0.575 -7.626 1.00 91.31 132 GLY A N 1
ATOM 1027 C CA . GLY A 1 132 ? 8.865 -0.965 -7.499 1.00 91.31 132 GLY A CA 1
ATOM 1028 C C . GLY A 1 132 ? 9.482 -0.837 -6.093 1.00 91.31 132 GLY A C 1
ATOM 1029 O O . GLY A 1 132 ? 10.601 -1.310 -5.880 1.00 91.31 132 GLY A O 1
ATOM 1030 N N . THR A 1 133 ? 8.767 -0.283 -5.109 1.00 92.69 133 THR A N 1
ATOM 1031 C CA . THR A 1 133 ? 9.239 -0.107 -3.722 1.00 92.69 133 THR A CA 1
ATOM 1032 C C . THR A 1 133 ? 8.424 -0.957 -2.732 1.00 92.69 133 THR A C 1
ATOM 1034 O O . THR A 1 133 ? 7.383 -1.500 -3.106 1.00 92.69 133 THR A O 1
ATOM 1037 N N . PRO A 1 134 ? 8.912 -1.191 -1.499 1.00 96.25 134 PRO A N 1
ATOM 1038 C CA . PRO A 1 134 ? 10.308 -1.075 -1.060 1.00 96.25 134 PRO A CA 1
ATOM 1039 C C . PRO A 1 134 ? 11.190 -2.119 -1.770 1.00 96.25 134 PRO A C 1
ATOM 1041 O O . PRO A 1 134 ? 10.650 -3.017 -2.424 1.00 96.25 134 PRO A O 1
ATOM 1044 N N . PRO A 1 135 ? 12.531 -2.076 -1.654 1.00 97.00 135 PRO A N 1
ATOM 1045 C CA . PRO A 1 135 ? 13.385 -3.186 -2.077 1.00 97.00 135 PRO A CA 1
ATOM 1046 C C . PRO A 1 135 ? 12.926 -4.525 -1.482 1.00 97.00 135 PRO A C 1
ATOM 1048 O O . PRO A 1 135 ? 12.560 -4.582 -0.311 1.00 97.00 135 PRO A O 1
ATOM 1051 N N . LEU A 1 136 ? 12.979 -5.612 -2.268 1.00 97.62 136 LEU A N 1
ATOM 1052 C CA . LEU A 1 136 ? 12.419 -6.909 -1.851 1.00 97.62 136 LEU A CA 1
ATOM 1053 C C . LEU A 1 136 ? 12.992 -7.407 -0.510 1.00 97.62 136 LEU A C 1
ATOM 1055 O O . LEU A 1 136 ? 12.253 -7.895 0.339 1.00 97.62 136 LEU A O 1
ATOM 1059 N N . ARG A 1 137 ? 14.289 -7.175 -0.278 1.00 97.88 137 ARG A N 1
ATOM 1060 C CA . ARG A 1 137 ? 14.985 -7.542 0.965 1.00 97.88 137 ARG A CA 1
ATOM 1061 C C . ARG A 1 137 ? 14.397 -6.933 2.246 1.00 97.88 137 ARG A C 1
ATOM 1063 O O . ARG A 1 137 ? 14.710 -7.447 3.306 1.00 97.88 137 ARG A O 1
ATOM 1070 N N . LEU A 1 138 ? 13.594 -5.865 2.158 1.00 98.50 138 LEU A N 1
ATOM 1071 C CA . LEU A 1 138 ? 13.019 -5.187 3.327 1.00 98.50 138 LEU A CA 1
ATOM 1072 C C . LEU A 1 138 ? 11.656 -5.752 3.749 1.00 98.50 138 LEU A C 1
ATOM 1074 O O . LEU A 1 138 ? 11.181 -5.436 4.835 1.00 98.50 138 LEU A O 1
ATOM 1078 N N . TRP A 1 139 ? 11.011 -6.598 2.936 1.00 98.38 139 TRP A N 1
ATOM 1079 C CA . TRP A 1 139 ? 9.733 -7.211 3.323 1.00 98.38 139 TRP A CA 1
ATOM 1080 C C . TRP A 1 139 ? 9.786 -7.985 4.647 1.00 98.38 139 TRP A C 1
ATOM 1082 O O . TRP A 1 139 ? 8.831 -7.843 5.410 1.00 98.38 139 TRP A O 1
ATOM 1092 N N . PRO A 1 140 ? 10.870 -8.716 4.993 1.00 98.62 140 PRO A N 1
ATOM 1093 C CA . PRO A 1 140 ? 11.024 -9.323 6.313 1.00 98.62 140 PRO A CA 1
ATOM 1094 C C . PRO A 1 140 ? 10.831 -8.349 7.482 1.00 98.62 140 PRO A C 1
ATOM 1096 O O . PRO A 1 140 ? 10.157 -8.694 8.451 1.00 98.62 140 PRO A O 1
ATOM 1099 N N . ALA A 1 141 ? 11.343 -7.118 7.376 1.00 98.69 141 ALA A N 1
ATOM 1100 C CA . ALA A 1 141 ? 11.177 -6.089 8.403 1.00 98.69 141 ALA A CA 1
ATOM 1101 C C . ALA A 1 141 ? 9.728 -5.570 8.507 1.00 98.69 141 ALA A C 1
ATOM 1103 O O . ALA A 1 141 ? 9.337 -5.049 9.549 1.00 98.69 141 ALA A O 1
ATOM 1104 N N . PHE A 1 142 ? 8.909 -5.756 7.464 1.00 98.62 142 PHE A N 1
ATOM 1105 C CA . PHE A 1 142 ? 7.491 -5.377 7.446 1.00 98.62 142 PHE A CA 1
ATOM 1106 C C . PHE A 1 142 ? 6.529 -6.506 7.864 1.00 98.62 142 PHE A C 1
ATOM 1108 O O . PHE A 1 142 ? 5.369 -6.244 8.190 1.00 98.62 142 PHE A O 1
ATOM 1115 N N . LEU A 1 143 ? 6.993 -7.763 7.920 1.00 98.56 143 LEU A N 1
ATOM 1116 C CA . LEU A 1 143 ? 6.181 -8.922 8.326 1.00 98.56 143 LEU A CA 1
ATOM 1117 C C . LEU A 1 143 ? 5.447 -8.754 9.670 1.00 98.56 143 LEU A C 1
ATOM 1119 O O . LEU A 1 143 ? 4.297 -9.191 9.751 1.00 98.56 143 LEU A O 1
ATOM 1123 N N . PRO A 1 144 ? 6.011 -8.105 10.714 1.00 98.56 144 PRO A N 1
ATOM 1124 C CA . PRO A 1 144 ? 5.279 -7.880 11.960 1.00 98.56 144 PRO A CA 1
ATOM 1125 C C . PRO A 1 144 ? 3.933 -7.163 11.764 1.00 98.56 144 PRO A C 1
ATOM 1127 O O . PRO A 1 144 ? 2.935 -7.581 12.352 1.00 98.56 144 PRO A O 1
ATOM 1130 N N . ALA A 1 145 ? 3.869 -6.155 10.886 1.00 98.75 145 ALA A N 1
ATOM 1131 C CA . ALA A 1 145 ? 2.620 -5.460 10.573 1.00 98.75 145 ALA A CA 1
ATOM 1132 C C . ALA A 1 145 ? 1.624 -6.378 9.855 1.00 98.75 145 ALA A C 1
ATOM 1134 O O . ALA A 1 145 ? 0.444 -6.397 10.191 1.00 98.75 145 ALA A O 1
ATOM 1135 N N . LEU A 1 146 ? 2.094 -7.202 8.917 1.00 98.56 146 LEU A N 1
ATOM 1136 C CA . LEU A 1 146 ? 1.249 -8.143 8.173 1.00 98.56 146 LEU A CA 1
ATOM 1137 C C . LEU A 1 146 ? 0.662 -9.246 9.068 1.00 98.56 146 LEU A C 1
ATOM 1139 O O . LEU A 1 146 ? -0.487 -9.644 8.886 1.00 98.56 146 LEU A O 1
ATOM 1143 N N . ARG A 1 147 ? 1.405 -9.708 10.080 1.00 98.38 147 ARG A N 1
ATOM 1144 C CA . ARG A 1 147 ? 0.886 -10.670 11.069 1.00 98.38 147 ARG A CA 1
ATOM 1145 C C . ARG A 1 147 ? -0.253 -10.068 11.891 1.00 98.38 147 ARG A C 1
ATOM 1147 O O . ARG A 1 147 ? -1.271 -10.723 12.101 1.00 98.38 147 ARG A O 1
ATOM 1154 N N . VAL A 1 148 ? -0.103 -8.812 12.310 1.00 98.50 148 VAL A N 1
ATOM 1155 C CA . VAL A 1 148 ? -1.144 -8.070 13.040 1.00 98.50 148 VAL A CA 1
ATOM 1156 C C . VAL A 1 148 ? -2.328 -7.725 12.131 1.00 98.50 148 VAL A C 1
ATOM 1158 O O . VAL A 1 148 ? -3.472 -7.767 12.580 1.00 98.50 148 VAL A O 1
ATOM 1161 N N . ALA A 1 149 ? -2.096 -7.486 10.837 1.00 98.25 149 ALA A N 1
ATOM 1162 C CA . ALA A 1 149 ? -3.154 -7.207 9.867 1.00 98.25 149 ALA A CA 1
ATOM 1163 C C . ALA A 1 149 ? -4.224 -8.306 9.820 1.00 98.25 149 ALA A C 1
ATOM 1165 O O . ALA A 1 149 ? -5.407 -7.994 9.703 1.00 98.25 149 ALA A O 1
ATOM 1166 N N . LYS A 1 150 ? -3.836 -9.577 9.996 1.00 94.88 150 LYS A N 1
ATOM 1167 C CA . LYS A 1 150 ? -4.781 -10.703 10.088 1.00 94.88 150 LYS A CA 1
ATOM 1168 C C . LYS A 1 150 ? -5.744 -10.571 11.268 1.00 94.88 150 LYS A C 1
ATOM 1170 O O . LYS A 1 150 ? -6.908 -10.924 11.139 1.00 94.88 150 LYS A O 1
ATOM 1175 N N . GLN A 1 151 ? -5.263 -10.066 12.403 1.00 96.19 151 GLN A N 1
ATOM 1176 C CA . GLN A 1 151 ? -6.061 -9.909 13.623 1.00 96.19 151 GLN A CA 1
ATOM 1177 C C . GLN A 1 151 ? -7.050 -8.746 13.513 1.00 96.19 151 GLN A C 1
ATOM 1179 O O . GLN A 1 151 ? -8.160 -8.838 14.025 1.00 96.19 151 GLN A O 1
ATOM 1184 N N . TYR A 1 152 ? -6.654 -7.672 12.827 1.00 98.12 152 TYR A N 1
ATOM 1185 C CA . TYR A 1 152 ? -7.456 -6.453 12.672 1.00 98.12 152 TYR A CA 1
ATOM 1186 C C . TYR A 1 152 ? -8.173 -6.348 11.321 1.00 98.12 152 TYR A C 1
ATOM 1188 O O . TYR A 1 152 ? -8.707 -5.293 10.978 1.00 98.12 152 TYR A O 1
ATOM 1196 N N . GLU A 1 153 ? -8.183 -7.435 10.543 1.00 97.44 153 GLU A N 1
ATOM 1197 C CA . GLU A 1 153 ? -8.806 -7.511 9.216 1.00 97.44 153 GLU A CA 1
ATOM 1198 C C . GLU A 1 153 ? -8.358 -6.377 8.272 1.00 97.44 153 GLU A C 1
ATOM 1200 O O . GLU A 1 153 ? -9.142 -5.863 7.460 1.00 97.44 153 GLU A O 1
ATOM 1205 N N . ALA A 1 154 ? -7.093 -5.970 8.404 1.00 98.38 154 ALA A N 1
ATOM 1206 C CA . ALA A 1 154 ? -6.470 -4.957 7.570 1.00 98.38 154 ALA A CA 1
ATOM 1207 C C . ALA A 1 154 ? -6.047 -5.539 6.213 1.00 98.38 154 ALA A C 1
ATOM 1209 O O . ALA A 1 154 ? -5.882 -6.749 6.042 1.00 98.38 154 ALA A O 1
ATOM 1210 N N . ILE A 1 155 ? -5.882 -4.651 5.237 1.00 98.25 155 ILE A N 1
ATOM 1211 C CA . ILE A 1 155 ? -5.563 -4.990 3.848 1.00 98.25 155 ILE A CA 1
ATOM 1212 C C . ILE A 1 155 ? -4.215 -4.362 3.492 1.00 98.25 155 ILE A C 1
ATOM 1214 O O . ILE A 1 155 ? -3.921 -3.241 3.903 1.00 98.25 155 ILE A O 1
ATOM 1218 N N . LEU A 1 156 ? -3.395 -5.065 2.718 1.00 98.25 156 LEU A N 1
ATOM 1219 C CA . LEU A 1 156 ? -2.189 -4.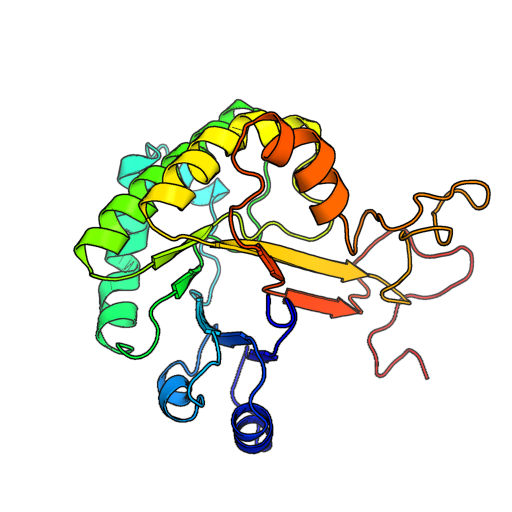497 2.124 1.00 98.25 156 LEU A CA 1
ATOM 1220 C C . LEU A 1 156 ? -2.579 -3.614 0.928 1.00 98.25 156 LEU A C 1
ATOM 1222 O O . LEU A 1 156 ? -3.278 -4.078 0.029 1.00 98.25 156 LEU A O 1
ATOM 1226 N N . GLY A 1 157 ? -2.136 -2.359 0.909 1.00 97.31 157 GLY A N 1
ATOM 1227 C CA . GLY A 1 157 ? -2.250 -1.454 -0.238 1.00 97.31 157 GLY A CA 1
ATOM 1228 C C . GLY A 1 157 ? -0.931 -1.378 -1.004 1.00 97.31 157 GLY A C 1
ATOM 1229 O O . GLY A 1 157 ? 0.127 -1.300 -0.381 1.00 97.31 157 GLY A O 1
ATOM 1230 N N . LEU A 1 158 ? -0.975 -1.415 -2.338 1.00 96.50 158 LEU A N 1
ATOM 1231 C CA . LEU A 1 158 ? 0.195 -1.243 -3.214 1.00 96.50 158 LEU A CA 1
ATOM 1232 C C . LEU A 1 158 ? -0.157 -0.416 -4.448 1.00 96.50 158 LEU A C 1
ATOM 1234 O O . LEU A 1 158 ? -1.305 -0.420 -4.889 1.00 96.50 158 LEU A O 1
ATOM 1238 N N . HIS A 1 159 ? 0.841 0.247 -5.028 1.00 95.75 159 HIS A N 1
ATOM 1239 C CA . HIS A 1 159 ? 0.686 1.009 -6.264 1.00 95.75 159 HIS A CA 1
ATOM 1240 C C . HIS A 1 159 ? 1.320 0.273 -7.450 1.00 95.75 159 HIS A C 1
ATOM 1242 O O . HIS A 1 159 ? 2.396 -0.319 -7.328 1.00 95.75 159 HIS A O 1
ATOM 1248 N N . GLU A 1 160 ? 0.677 0.333 -8.615 1.00 94.88 160 GLU A N 1
ATOM 1249 C CA . GLU A 1 160 ? 1.161 -0.276 -9.857 1.00 94.88 160 GLU A CA 1
ATOM 1250 C C . GLU A 1 160 ? 1.122 0.721 -11.017 1.00 94.88 160 GLU A C 1
ATOM 1252 O O . GLU A 1 160 ? 0.090 0.931 -11.649 1.00 94.88 160 GLU A O 1
ATOM 1257 N N . TYR A 1 161 ? 2.271 1.295 -11.354 1.00 94.25 161 TYR A N 1
ATOM 1258 C CA . TYR A 1 161 ? 2.405 2.201 -12.490 1.00 94.25 161 TYR A CA 1
ATOM 1259 C C . TYR A 1 161 ? 3.439 1.668 -13.467 1.00 94.25 161 TYR A C 1
ATOM 1261 O O . TYR A 1 161 ? 4.446 1.113 -13.050 1.00 94.25 161 TYR A O 1
ATOM 1269 N N . SER A 1 162 ? 3.239 1.851 -14.768 1.00 93.44 162 SER A N 1
ATOM 1270 C CA . SER A 1 162 ? 4.286 1.554 -15.755 1.00 93.44 162 SER A CA 1
ATOM 1271 C C . SER A 1 162 ? 4.223 2.508 -16.939 1.00 93.44 162 SER A C 1
ATOM 1273 O O . SER A 1 162 ? 3.340 3.359 -17.023 1.00 93.44 162 SER A O 1
ATOM 1275 N N . CYS A 1 163 ? 5.199 2.427 -17.840 1.00 92.00 163 CYS A N 1
ATOM 1276 C CA . CYS A 1 163 ? 5.268 3.307 -18.999 1.00 92.00 163 CYS A CA 1
ATOM 1277 C C . CYS A 1 163 ? 6.197 2.745 -20.085 1.00 92.00 163 CYS A C 1
ATOM 1279 O O . CYS A 1 163 ? 7.294 2.295 -19.756 1.00 92.00 163 CYS A O 1
ATOM 1281 N N . PRO A 1 164 ? 5.817 2.815 -21.374 1.00 90.00 164 PRO A N 1
ATOM 1282 C CA . PRO A 1 164 ? 4.561 3.366 -21.907 1.00 90.00 164 PRO A CA 1
ATOM 1283 C C . PRO A 1 164 ? 3.372 2.404 -21.800 1.00 90.00 164 PRO A C 1
ATOM 1285 O O . PRO A 1 164 ? 2.237 2.816 -22.009 1.00 90.00 164 PRO A O 1
ATOM 1288 N N . TRP A 1 165 ? 3.610 1.139 -21.449 1.00 90.38 165 TRP A N 1
ATOM 1289 C CA . TRP A 1 165 ? 2.564 0.127 -21.324 1.00 90.38 165 TRP A CA 1
ATOM 1290 C C . TRP A 1 165 ? 2.532 -0.451 -19.917 1.00 90.38 165 TRP A C 1
ATOM 1292 O O . TRP A 1 165 ? 3.580 -0.664 -19.317 1.00 90.38 165 TRP A O 1
ATOM 1302 N N . MET A 1 166 ? 1.339 -0.801 -19.428 1.00 90.75 166 MET A N 1
ATOM 1303 C CA . MET A 1 166 ? 1.180 -1.447 -18.117 1.00 90.75 166 MET A CA 1
ATOM 1304 C C . MET A 1 166 ? 1.937 -2.778 -18.008 1.00 90.75 166 MET A C 1
ATOM 1306 O O . MET A 1 166 ? 2.352 -3.160 -16.919 1.00 90.75 166 MET A O 1
ATOM 1310 N N . TRP A 1 167 ? 2.145 -3.483 -19.122 1.00 91.25 167 TRP A N 1
ATOM 1311 C CA . TRP A 1 167 ? 2.892 -4.744 -19.146 1.00 91.25 167 TRP A CA 1
ATOM 1312 C C . TRP A 1 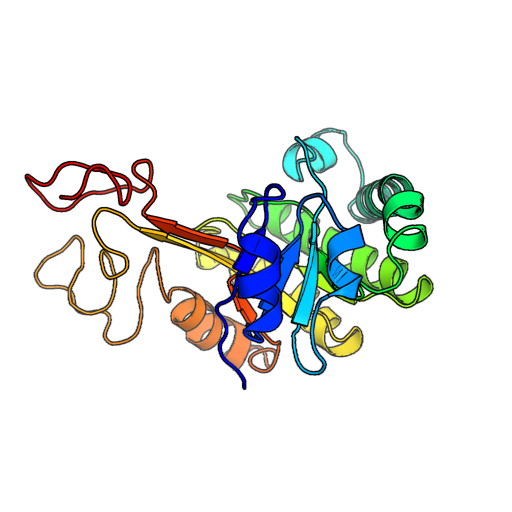167 ? 4.412 -4.565 -19.242 1.00 91.25 167 TRP A C 1
ATOM 1314 O O . TRP A 1 167 ? 5.126 -5.562 -19.228 1.00 91.25 167 TRP A O 1
ATOM 1324 N N . TRP A 1 168 ? 4.929 -3.339 -19.370 1.00 94.25 168 TRP A N 1
ATOM 1325 C CA . TRP A 1 168 ? 6.375 -3.118 -19.369 1.00 94.25 168 TRP A CA 1
ATOM 1326 C C . TRP A 1 168 ? 6.970 -3.474 -17.999 1.00 94.25 168 TRP A C 1
ATOM 1328 O O . TRP A 1 168 ? 6.421 -3.068 -16.974 1.00 94.25 168 TRP A O 1
ATOM 1338 N N . MET A 1 169 ? 8.081 -4.216 -18.009 1.00 95.19 169 MET A N 1
ATOM 1339 C CA . MET A 1 169 ? 8.733 -4.889 -16.875 1.00 95.19 169 MET A CA 1
ATOM 1340 C C . MET A 1 169 ? 7.927 -6.036 -16.242 1.00 95.19 169 MET A C 1
ATOM 1342 O O . MET A 1 169 ? 8.076 -6.313 -15.050 1.00 95.19 169 MET A O 1
ATOM 1346 N N . THR A 1 170 ? 7.102 -6.730 -17.034 1.00 95.88 170 THR A N 1
ATOM 1347 C CA . THR A 1 170 ? 6.291 -7.882 -16.597 1.00 95.88 170 THR A CA 1
ATOM 1348 C C . THR A 1 170 ? 6.373 -9.042 -17.593 1.00 95.88 170 THR A C 1
ATOM 1350 O O . THR A 1 170 ? 6.321 -8.841 -18.808 1.00 95.88 170 THR A O 1
ATOM 1353 N N . GLY A 1 171 ? 6.494 -10.274 -17.088 1.00 96.12 171 GLY A N 1
ATOM 1354 C CA . GLY A 1 171 ? 6.689 -11.477 -17.903 1.00 96.12 171 GLY A CA 1
ATOM 1355 C C . GLY A 1 171 ? 7.915 -11.353 -18.799 1.00 96.12 171 GLY A C 1
ATOM 1356 O O . GLY A 1 171 ? 8.973 -10.982 -18.302 1.00 96.12 171 GLY A O 1
ATOM 1357 N N . LYS A 1 172 ? 7.752 -11.579 -20.105 1.00 96.62 172 LYS A N 1
ATOM 1358 C CA . LYS A 1 172 ? 8.793 -11.417 -21.139 1.00 96.62 172 LYS A CA 1
ATOM 1359 C C . LYS A 1 172 ? 9.114 -9.969 -21.535 1.00 96.62 172 LYS A C 1
ATOM 1361 O O . LYS A 1 172 ? 9.944 -9.734 -22.403 1.00 96.62 172 LYS A O 1
ATOM 1366 N N . HIS A 1 173 ? 8.386 -8.982 -21.013 1.00 95.25 173 HIS A N 1
ATOM 1367 C CA . HIS A 1 173 ? 8.559 -7.577 -21.394 1.00 95.25 173 HIS A CA 1
ATOM 1368 C C . HIS A 1 173 ? 9.545 -6.877 -20.456 1.00 95.25 173 HIS A C 1
ATOM 1370 O O . HIS A 1 173 ? 9.211 -5.846 -19.877 1.00 95.25 173 HIS A O 1
ATOM 1376 N N . GLN A 1 174 ? 10.723 -7.467 -20.259 1.00 95.06 174 GLN A N 1
ATOM 1377 C CA . GLN A 1 174 ? 11.734 -6.980 -19.321 1.00 95.06 174 GLN A CA 1
ATOM 1378 C C . GLN A 1 174 ? 12.700 -5.981 -19.959 1.00 95.06 174 GLN A C 1
ATOM 1380 O O . GLN A 1 174 ? 12.718 -5.771 -21.173 1.00 95.06 174 GLN A O 1
ATOM 1385 N N . VAL A 1 175 ? 13.498 -5.343 -19.099 1.00 93.25 175 VAL A N 1
ATOM 1386 C CA . VAL A 1 175 ? 14.603 -4.470 -19.518 1.00 93.25 175 VAL A CA 1
ATOM 1387 C C . VAL A 1 175 ? 15.665 -5.279 -20.261 1.00 93.25 175 VAL A C 1
ATOM 1389 O O . VAL A 1 175 ? 16.170 -4.823 -21.284 1.00 93.25 175 VAL A O 1
ATOM 1392 N N . ASP A 1 176 ? 15.975 -6.473 -19.753 1.00 94.12 176 ASP A N 1
ATOM 1393 C CA . ASP A 1 176 ? 16.746 -7.480 -20.473 1.00 94.12 176 ASP A CA 1
ATOM 1394 C C . ASP A 1 176 ? 15.798 -8.249 -21.414 1.00 94.12 176 ASP A C 1
ATOM 1396 O O . ASP A 1 176 ? 14.876 -8.905 -20.929 1.00 94.12 176 ASP A O 1
ATOM 1400 N N . PRO A 1 177 ? 15.967 -8.170 -22.746 1.00 91.56 177 PRO A N 1
ATOM 1401 C CA . PRO A 1 177 ? 15.063 -8.820 -23.694 1.00 91.56 177 PRO A CA 1
ATOM 1402 C C . PRO A 1 177 ? 15.089 -10.355 -23.632 1.00 91.56 177 PRO A C 1
ATOM 1404 O O . PRO A 1 177 ? 14.156 -10.980 -24.135 1.00 91.56 177 PRO A O 1
ATOM 1407 N N . GLU A 1 178 ? 16.120 -10.956 -23.031 1.00 96.19 178 GLU A N 1
ATOM 1408 C CA . GLU A 1 178 ? 16.219 -12.410 -22.848 1.00 96.19 178 GLU A CA 1
ATOM 1409 C C . GLU A 1 178 ? 15.580 -12.880 -21.527 1.00 96.19 178 GLU A C 1
ATOM 1411 O O . GLU A 1 178 ? 15.454 -14.083 -21.283 1.00 96.19 178 GLU A O 1
ATOM 1416 N N . GLU A 1 179 ? 15.167 -11.952 -20.658 1.00 96.38 179 GLU A N 1
ATOM 1417 C CA . GLU A 1 179 ? 14.547 -12.266 -19.375 1.00 96.38 179 GLU A CA 1
ATOM 1418 C C . GLU A 1 179 ? 13.028 -12.466 -19.508 1.00 96.38 179 GLU A C 1
ATOM 1420 O O . GLU A 1 179 ? 12.299 -11.639 -20.062 1.00 96.38 179 GLU A O 1
ATOM 1425 N N . ASP A 1 180 ? 12.524 -13.547 -18.908 1.00 96.50 180 ASP A N 1
ATOM 1426 C CA . ASP A 1 180 ? 11.095 -13.789 -18.725 1.00 96.50 180 ASP A CA 1
ATOM 1427 C C . ASP A 1 180 ? 10.798 -14.111 -17.256 1.00 96.50 180 ASP A C 1
ATOM 1429 O O . ASP A 1 180 ? 11.210 -15.140 -16.719 1.00 96.50 180 ASP A O 1
ATOM 1433 N N . GLN A 1 181 ? 10.054 -13.220 -16.600 1.00 95.62 181 GLN A N 1
ATOM 1434 C CA . GLN A 1 181 ? 9.607 -13.400 -15.216 1.00 95.62 181 GLN A CA 1
ATOM 1435 C C . GLN A 1 181 ? 8.224 -14.072 -15.111 1.00 95.62 181 GLN A C 1
ATOM 1437 O O . GLN A 1 181 ? 7.588 -14.041 -14.054 1.00 95.62 181 GLN A O 1
ATOM 1442 N N . GLY A 1 182 ? 7.742 -14.677 -16.199 1.00 96.25 182 GLY A N 1
ATOM 1443 C CA . GLY A 1 182 ? 6.498 -15.428 -16.276 1.00 96.25 182 GLY A CA 1
ATOM 1444 C C . GLY A 1 182 ? 5.281 -14.559 -15.985 1.00 96.25 182 GLY A C 1
ATOM 1445 O O . GLY A 1 182 ? 4.906 -13.681 -16.759 1.00 96.25 182 GLY A O 1
ATOM 1446 N N . ASP A 1 183 ? 4.629 -14.820 -14.858 1.00 94.88 183 ASP A N 1
ATOM 1447 C CA . ASP A 1 183 ? 3.453 -14.074 -14.431 1.00 94.88 183 ASP A CA 1
ATOM 1448 C C . ASP A 1 183 ? 3.804 -12.961 -13.421 1.00 94.88 183 ASP A C 1
ATOM 1450 O O . ASP A 1 183 ? 2.916 -12.360 -12.826 1.00 94.88 183 ASP A O 1
ATOM 1454 N N . GLU A 1 184 ? 5.081 -12.655 -13.216 1.00 95.62 184 GLU A N 1
ATOM 1455 C CA . GLU A 1 184 ? 5.546 -11.613 -12.303 1.00 95.62 184 GLU A CA 1
ATOM 1456 C C . GLU A 1 184 ? 6.134 -10.419 -13.055 1.00 95.62 184 GLU A C 1
ATOM 1458 O O . GLU A 1 184 ? 6.467 -10.494 -14.237 1.00 95.62 184 GLU A O 1
ATOM 1463 N N . GLY A 1 185 ? 6.291 -9.308 -12.342 1.00 94.75 185 GLY A N 1
ATOM 1464 C CA . GLY A 1 185 ? 6.955 -8.126 -12.866 1.00 94.75 185 GLY A CA 1
ATOM 1465 C C . GLY A 1 185 ? 7.578 -7.273 -11.775 1.00 94.75 185 GLY A C 1
ATOM 1466 O O . GLY A 1 185 ? 7.573 -7.640 -10.591 1.00 94.75 185 GLY A O 1
ATOM 1467 N N . TRP A 1 186 ? 8.140 -6.138 -12.183 1.00 94.75 186 TRP A N 1
ATOM 1468 C CA . TRP A 1 186 ? 8.780 -5.188 -11.276 1.00 94.75 186 TRP A CA 1
ATOM 1469 C C . TRP A 1 186 ? 7.912 -3.968 -10.962 1.00 94.75 186 TRP A C 1
ATOM 1471 O O . TRP A 1 186 ? 7.826 -3.547 -9.810 1.00 94.75 186 TRP A O 1
ATOM 1481 N N . THR A 1 187 ? 7.232 -3.400 -11.951 1.00 93.69 187 THR A N 1
ATOM 1482 C CA . THR A 1 187 ? 6.389 -2.214 -11.737 1.00 93.69 187 THR A CA 1
ATOM 1483 C C . THR A 1 187 ? 4.897 -2.531 -11.725 1.00 93.69 187 THR A C 1
ATOM 1485 O O . THR A 1 187 ? 4.131 -1.836 -11.058 1.00 93.69 187 THR A O 1
ATOM 1488 N N . THR A 1 188 ? 4.498 -3.638 -12.354 1.00 93.88 188 THR A N 1
ATOM 1489 C CA . THR A 1 188 ? 3.164 -4.240 -12.247 1.00 93.88 188 THR A CA 1
ATOM 1490 C C . THR A 1 188 ? 3.282 -5.708 -11.846 1.00 93.88 188 THR A C 1
ATOM 1492 O O . THR A 1 188 ? 4.309 -6.347 -12.071 1.00 93.88 188 THR A O 1
ATOM 1495 N N . LEU A 1 189 ? 2.271 -6.248 -11.160 1.00 95.12 189 LEU A N 1
ATOM 1496 C CA . LEU A 1 189 ? 2.247 -7.629 -10.645 1.00 95.12 189 LEU A CA 1
ATOM 1497 C C . LEU A 1 189 ? 3.389 -8.018 -9.680 1.00 95.12 189 LEU A C 1
ATOM 1499 O O . LEU A 1 189 ? 3.484 -9.183 -9.279 1.00 95.12 189 LEU A O 1
ATOM 1503 N N . ARG A 1 190 ? 4.216 -7.064 -9.227 1.00 96.25 190 ARG A N 1
ATOM 1504 C CA . ARG A 1 190 ? 5.328 -7.300 -8.284 1.00 96.25 190 ARG A CA 1
ATOM 1505 C C . ARG A 1 190 ? 4.879 -7.897 -6.958 1.00 96.25 190 ARG A C 1
ATOM 1507 O O . ARG A 1 190 ? 5.646 -8.619 -6.320 1.00 96.25 190 ARG A O 1
ATOM 1514 N N . TYR A 1 191 ? 3.627 -7.672 -6.560 1.00 96.56 191 TYR A N 1
ATOM 1515 C CA . TYR A 1 191 ? 3.060 -8.315 -5.377 1.00 96.56 191 TYR A CA 1
ATOM 1516 C C . TYR A 1 191 ? 3.181 -9.845 -5.430 1.00 96.56 191 TYR A C 1
ATOM 1518 O O . TYR A 1 191 ? 3.244 -10.475 -4.386 1.00 96.56 191 TYR A O 1
ATOM 1526 N N . ARG A 1 192 ? 3.244 -10.476 -6.612 1.00 97.38 192 ARG A N 1
ATOM 1527 C CA . ARG A 1 192 ? 3.411 -11.935 -6.721 1.00 97.38 192 ARG A CA 1
ATOM 1528 C C . ARG A 1 192 ? 4.755 -12.390 -6.157 1.00 97.38 192 ARG A C 1
ATOM 1530 O O . ARG A 1 192 ? 4.765 -13.329 -5.365 1.00 97.38 192 ARG A O 1
ATOM 1537 N N . LYS A 1 193 ? 5.835 -11.650 -6.440 1.00 97.75 193 LYS A N 1
ATOM 1538 C CA . LYS A 1 193 ? 7.158 -11.858 -5.825 1.00 97.75 193 LYS A CA 1
ATOM 1539 C C . LYS A 1 193 ? 7.073 -11.718 -4.316 1.00 97.75 193 LYS A C 1
ATOM 1541 O O . LYS A 1 193 ? 7.489 -12.609 -3.590 1.00 97.75 193 LYS A O 1
ATOM 1546 N N . VAL A 1 194 ? 6.465 -10.627 -3.853 1.00 98.00 194 VAL A N 1
ATOM 1547 C CA . VAL A 1 194 ? 6.281 -10.346 -2.424 1.00 98.00 194 VAL A CA 1
ATOM 1548 C C . VAL A 1 194 ? 5.547 -11.491 -1.726 1.00 98.00 194 VAL A C 1
ATOM 1550 O O . VAL A 1 194 ? 6.023 -12.025 -0.725 1.00 98.00 194 VAL A O 1
ATOM 1553 N N . TYR A 1 195 ? 4.416 -11.917 -2.286 1.00 98.25 195 TYR A N 1
ATOM 1554 C CA . TYR A 1 195 ? 3.603 -12.974 -1.705 1.00 98.25 195 TYR A CA 1
ATOM 1555 C C . TYR A 1 195 ? 4.334 -14.313 -1.694 1.00 98.25 195 TYR A C 1
ATOM 1557 O O . TYR A 1 195 ? 4.402 -14.960 -0.655 1.00 98.25 195 TYR A O 1
ATOM 1565 N N . ARG A 1 196 ? 4.899 -14.728 -2.830 1.00 98.31 196 ARG A N 1
ATOM 1566 C CA . ARG A 1 196 ? 5.533 -16.044 -2.978 1.00 98.31 196 ARG A CA 1
ATOM 1567 C C . ARG A 1 196 ? 6.841 -16.165 -2.208 1.00 98.31 196 ARG A C 1
ATOM 1569 O O . ARG A 1 196 ? 7.107 -17.224 -1.655 1.00 98.31 196 ARG A O 1
ATOM 1576 N N . GLN A 1 197 ? 7.639 -15.101 -2.168 1.00 98.06 197 GLN A N 1
ATOM 1577 C CA . GLN A 1 197 ? 8.973 -15.135 -1.567 1.00 98.06 197 GLN A CA 1
ATOM 1578 C C . GLN A 1 197 ? 8.959 -14.812 -0.069 1.00 98.06 197 GLN A C 1
ATOM 1580 O O . GLN A 1 197 ? 9.831 -15.298 0.644 1.00 98.06 197 GLN A O 1
ATOM 1585 N N . TYR A 1 198 ? 7.992 -14.020 0.415 1.00 98.31 198 TYR A N 1
ATOM 1586 C CA . TYR A 1 198 ? 8.003 -13.521 1.797 1.00 98.31 198 TYR A CA 1
ATOM 1587 C C . TYR A 1 198 ? 6.723 -13.835 2.574 1.00 98.31 198 TYR A C 1
ATOM 1589 O O . TYR A 1 198 ? 6.799 -14.445 3.636 1.00 98.31 198 TYR A O 1
ATOM 1597 N N . LEU A 1 199 ? 5.541 -13.461 2.071 1.00 97.94 199 LEU A N 1
ATOM 1598 C CA . LEU A 1 199 ? 4.314 -13.553 2.883 1.00 97.94 199 LEU A CA 1
ATOM 1599 C C . LEU A 1 199 ? 3.813 -14.994 3.046 1.00 97.94 199 LEU A C 1
ATOM 1601 O O . LEU A 1 199 ? 3.433 -15.387 4.145 1.00 97.94 199 LEU A O 1
ATOM 1605 N N . ILE A 1 200 ? 3.790 -15.786 1.969 1.00 98.31 200 ILE A N 1
ATOM 1606 C CA . ILE A 1 200 ? 3.350 -17.189 2.008 1.00 98.31 200 ILE A CA 1
ATOM 1607 C C . ILE A 1 200 ? 4.274 -18.021 2.912 1.00 98.31 200 ILE A C 1
ATOM 1609 O O . ILE A 1 200 ? 3.740 -18.682 3.805 1.00 98.31 200 ILE A O 1
ATOM 1613 N N . PRO A 1 201 ? 5.616 -17.969 2.765 1.00 98.31 201 PRO A N 1
ATOM 1614 C CA . PRO A 1 201 ? 6.523 -18.676 3.672 1.00 98.31 201 PRO A CA 1
ATOM 1615 C C . PRO A 1 201 ? 6.371 -18.278 5.145 1.00 98.31 201 PRO A C 1
ATOM 1617 O O . PRO A 1 201 ? 6.571 -19.116 6.018 1.00 98.31 201 PRO A O 1
ATOM 1620 N N . ASP A 1 202 ? 5.985 -17.029 5.425 1.00 97.62 202 ASP A N 1
ATOM 1621 C CA . ASP A 1 202 ? 5.789 -16.520 6.789 1.00 97.62 202 ASP A CA 1
ATOM 1622 C C . ASP A 1 202 ? 4.365 -16.743 7.347 1.00 97.62 202 ASP A C 1
ATOM 1624 O O . ASP A 1 202 ? 4.038 -16.305 8.448 1.00 97.62 202 ASP A O 1
ATOM 1628 N N . GLY A 1 203 ? 3.481 -17.423 6.605 1.00 97.44 203 GLY A N 1
ATOM 1629 C CA . GLY A 1 203 ? 2.118 -17.728 7.064 1.00 97.44 203 GLY A CA 1
ATOM 1630 C C . GLY A 1 203 ? 1.143 -16.539 7.042 1.00 97.44 203 GLY A C 1
ATOM 1631 O O . GLY A 1 203 ? 0.066 -16.605 7.646 1.00 97.44 203 GLY A O 1
ATOM 1632 N N . VAL A 1 204 ? 1.495 -15.466 6.326 1.00 97.62 204 VAL A N 1
ATOM 1633 C CA . VAL A 1 204 ? 0.668 -14.261 6.113 1.00 97.62 204 VAL A CA 1
ATOM 1634 C C . VAL A 1 204 ? 0.261 -14.072 4.645 1.00 97.62 204 VAL A C 1
ATOM 1636 O O . VAL A 1 204 ? -0.172 -12.997 4.236 1.00 97.62 204 VAL A O 1
ATOM 1639 N N . GLY A 1 205 ? 0.380 -15.121 3.826 1.00 96.75 205 GLY A N 1
ATOM 1640 C CA . GLY A 1 205 ? 0.004 -15.108 2.406 1.00 96.75 205 GLY A CA 1
ATOM 1641 C C . GLY A 1 205 ? -1.499 -14.964 2.128 1.00 96.75 205 GLY A C 1
ATOM 1642 O O . GLY A 1 205 ? -1.889 -14.765 0.980 1.00 96.75 205 GLY A O 1
ATOM 1643 N N . ASP A 1 206 ? -2.335 -15.064 3.158 1.00 95.75 206 ASP A N 1
ATOM 1644 C CA . ASP A 1 206 ? -3.785 -14.866 3.128 1.00 95.75 206 ASP A CA 1
ATOM 1645 C C . ASP A 1 206 ? -4.216 -13.427 3.459 1.00 95.75 206 ASP A C 1
ATOM 1647 O O . ASP A 1 206 ? -5.400 -13.111 3.334 1.00 95.75 206 ASP A O 1
ATOM 1651 N N . VAL A 1 207 ? -3.280 -12.540 3.831 1.00 97.31 207 VAL A N 1
ATOM 1652 C CA . VAL A 1 207 ? -3.565 -11.104 3.980 1.00 97.31 207 VAL A CA 1
ATOM 1653 C C . VAL A 1 207 ? -4.098 -10.571 2.643 1.00 97.31 207 VAL A C 1
ATOM 1655 O O . VAL A 1 207 ? -3.430 -10.743 1.616 1.00 97.31 207 VAL A O 1
ATOM 1658 N N . PRO A 1 208 ? -5.284 -9.935 2.601 1.00 96.69 208 PRO A N 1
ATOM 1659 C CA . PRO A 1 208 ? -5.821 -9.401 1.357 1.00 96.69 208 PRO A CA 1
ATOM 1660 C C . PRO A 1 208 ? -4.951 -8.265 0.810 1.00 96.69 208 PRO A C 1
ATOM 1662 O O . PRO A 1 208 ? -4.342 -7.511 1.567 1.00 96.69 208 PRO A O 1
ATOM 1665 N N . LEU A 1 209 ? -4.944 -8.120 -0.514 1.00 95.38 209 LEU A N 1
ATOM 1666 C CA . LEU A 1 209 ? -4.254 -7.052 -1.236 1.00 95.38 209 LEU A CA 1
ATOM 1667 C C . LEU A 1 209 ? -5.261 -6.234 -2.031 1.00 95.38 209 LEU A C 1
ATOM 1669 O O . LEU A 1 209 ? -6.133 -6.808 -2.692 1.00 95.38 209 LEU A O 1
ATOM 1673 N N . VAL A 1 210 ? -5.043 -4.927 -2.076 1.00 95.75 210 VAL A N 1
ATOM 1674 C CA . VAL A 1 210 ? -5.684 -4.033 -3.031 1.00 95.75 210 VAL A CA 1
ATOM 1675 C C . VAL A 1 210 ? -4.644 -3.159 -3.725 1.00 95.75 210 VAL A C 1
ATOM 1677 O O . VAL A 1 210 ? -3.690 -2.698 -3.099 1.00 95.75 210 VAL A O 1
ATOM 1680 N N . ILE A 1 211 ? -4.803 -2.971 -5.036 1.00 94.81 211 ILE A N 1
ATOM 1681 C CA . ILE A 1 211 ? -3.982 -2.016 -5.777 1.00 94.81 211 ILE A CA 1
ATOM 1682 C C . ILE A 1 211 ? -4.689 -0.669 -5.674 1.00 94.81 211 ILE A C 1
ATOM 1684 O O . ILE A 1 211 ? -5.717 -0.452 -6.317 1.00 94.81 211 ILE A O 1
ATOM 1688 N N . THR A 1 212 ? -4.198 0.180 -4.778 1.00 92.00 212 THR A N 1
ATOM 1689 C CA . THR A 1 212 ? -4.852 1.438 -4.395 1.00 92.00 212 THR A CA 1
ATOM 1690 C C . THR A 1 212 ? -4.647 2.531 -5.432 1.00 92.00 212 THR A C 1
ATOM 1692 O O . THR A 1 212 ? -5.488 3.419 -5.564 1.00 92.00 212 THR A O 1
ATOM 1695 N N . GLU A 1 213 ? -3.576 2.426 -6.218 1.00 92.06 213 GLU A N 1
ATOM 1696 C CA . GLU A 1 213 ? -3.301 3.300 -7.347 1.00 92.06 213 GLU A CA 1
ATOM 1697 C C . GLU A 1 213 ? -2.689 2.527 -8.509 1.00 92.06 213 GLU A C 1
ATOM 1699 O O . GLU A 1 213 ? -1.822 1.676 -8.307 1.00 92.06 213 GLU A O 1
ATOM 1704 N N . ALA A 1 214 ? -3.129 2.825 -9.733 1.00 91.38 214 ALA A N 1
ATOM 1705 C CA . ALA A 1 214 ? -2.522 2.254 -10.921 1.00 91.38 214 ALA A CA 1
ATOM 1706 C C . ALA A 1 214 ? -2.720 3.112 -12.167 1.00 91.38 214 ALA A C 1
ATOM 1708 O O . ALA A 1 214 ? -3.729 3.808 -12.307 1.00 91.38 214 ALA A O 1
ATOM 1709 N N . GLY A 1 215 ? -1.790 3.007 -13.114 1.00 89.62 215 GLY A N 1
ATOM 1710 C CA . GLY A 1 215 ? -1.928 3.659 -14.410 1.00 89.62 215 GLY A CA 1
ATOM 1711 C C . GLY A 1 215 ? -0.624 3.831 -15.176 1.00 89.62 215 GLY A C 1
ATOM 1712 O O . GLY A 1 215 ? 0.430 3.315 -14.810 1.00 89.62 215 GLY A O 1
ATOM 1713 N N . LEU A 1 216 ? -0.707 4.591 -16.266 1.00 90.25 216 LEU A N 1
ATOM 1714 C CA . LEU A 1 216 ? 0.467 4.979 -17.036 1.00 90.25 216 LEU A CA 1
ATOM 1715 C C . LEU A 1 216 ? 1.061 6.264 -16.469 1.00 90.25 216 LEU A C 1
ATOM 1717 O O . LEU A 1 216 ? 0.408 7.308 -16.516 1.00 90.25 216 LEU A O 1
ATOM 1721 N N . ASP A 1 217 ? 2.296 6.183 -15.979 1.00 90.38 217 ASP A N 1
ATOM 1722 C CA . ASP A 1 217 ? 3.027 7.329 -15.436 1.00 90.38 217 ASP A CA 1
ATOM 1723 C C . ASP A 1 217 ? 4.323 7.578 -16.235 1.00 90.38 217 ASP A C 1
ATOM 1725 O O . ASP A 1 217 ? 5.250 6.757 -16.202 1.00 90.38 217 ASP A O 1
ATOM 1729 N N . PRO A 1 218 ? 4.441 8.715 -16.953 1.00 89.12 218 PRO A N 1
ATOM 1730 C CA . PRO A 1 218 ? 5.642 9.054 -17.708 1.00 89.12 218 PRO A CA 1
ATOM 1731 C C . PRO A 1 218 ? 6.908 9.188 -16.847 1.00 89.12 218 PRO A C 1
ATOM 1733 O O . PRO A 1 218 ? 8.001 9.159 -17.417 1.00 89.12 218 PRO A O 1
ATOM 1736 N N . LEU A 1 219 ? 6.813 9.252 -15.517 1.00 90.19 219 LEU A N 1
ATOM 1737 C CA . LEU A 1 219 ? 7.962 9.272 -14.609 1.00 90.19 219 LEU A CA 1
ATOM 1738 C C . LEU A 1 219 ? 8.553 7.881 -14.320 1.00 90.19 219 LEU A C 1
ATOM 1740 O O . LEU A 1 219 ? 9.714 7.791 -13.917 1.00 90.19 219 LEU A O 1
ATOM 1744 N N . VAL A 1 220 ? 7.819 6.791 -14.580 1.00 91.00 220 VAL A N 1
ATOM 1745 C CA . VAL A 1 220 ? 8.296 5.423 -14.297 1.00 91.00 220 VAL A CA 1
ATOM 1746 C C . VAL A 1 220 ? 9.411 5.015 -15.252 1.00 91.00 220 VAL A C 1
ATOM 1748 O O . VAL A 1 220 ? 9.210 4.967 -16.459 1.00 91.00 220 VAL A O 1
ATOM 1751 N N . ASN A 1 221 ? 10.585 4.677 -14.735 1.00 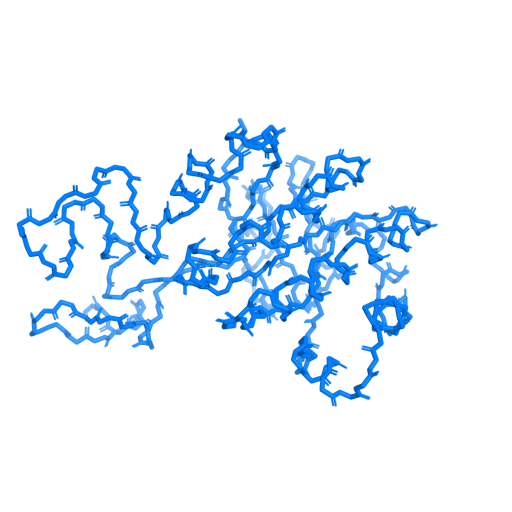91.75 221 ASN A N 1
ATOM 1752 C CA . ASN A 1 221 ? 11.751 4.297 -15.534 1.00 91.75 221 ASN A CA 1
ATOM 1753 C C . ASN A 1 221 ? 12.268 2.898 -15.156 1.00 91.75 221 ASN A C 1
ATOM 1755 O O . ASN A 1 221 ? 11.986 2.436 -14.049 1.00 91.75 221 ASN A O 1
ATOM 1759 N N . PRO A 1 222 ? 13.056 2.245 -16.034 1.00 93.31 222 PRO A N 1
ATOM 1760 C CA . PRO A 1 222 ? 13.439 2.676 -17.389 1.00 93.31 222 PRO A CA 1
ATOM 1761 C C . PRO A 1 222 ? 12.296 2.547 -18.409 1.00 93.31 222 PRO A C 1
ATOM 1763 O O . PRO A 1 222 ? 11.343 1.807 -18.185 1.00 93.31 222 PRO A O 1
ATOM 1766 N N . LYS A 1 223 ? 12.400 3.251 -19.543 1.00 91.44 223 LYS A N 1
ATOM 1767 C CA . LYS A 1 223 ? 11.548 3.027 -20.727 1.00 91.44 223 LYS A CA 1
ATOM 1768 C C . LYS A 1 223 ? 12.169 1.965 -21.649 1.00 91.44 223 LYS A C 1
ATOM 1770 O O . LYS A 1 223 ? 13.391 1.804 -21.616 1.00 91.44 223 LYS A O 1
ATOM 1775 N N . PRO A 1 224 ? 11.379 1.296 -22.510 1.00 90.81 224 PRO A N 1
ATOM 1776 C CA . PRO A 1 224 ? 11.932 0.521 -23.616 1.00 90.81 224 PRO A CA 1
ATOM 1777 C C . PRO A 1 224 ? 12.829 1.393 -24.504 1.00 90.81 224 PRO A C 1
ATOM 1779 O O . PRO A 1 224 ? 12.571 2.587 -24.687 1.00 90.81 224 PRO A O 1
ATOM 1782 N N . LEU A 1 225 ? 13.871 0.794 -25.082 1.00 88.44 225 LEU A N 1
ATOM 1783 C CA . LEU A 1 225 ? 14.814 1.512 -25.937 1.00 88.44 225 LEU A CA 1
ATOM 1784 C C . LEU A 1 225 ? 14.090 2.184 -27.115 1.00 88.44 225 LEU A C 1
ATOM 1786 O O . LEU A 1 225 ? 13.339 1.541 -27.843 1.00 88.44 225 LEU A O 1
ATOM 1790 N N . GLY A 1 226 ? 14.341 3.480 -27.310 1.00 86.62 226 GLY A N 1
ATOM 1791 C CA . GLY A 1 226 ? 13.774 4.249 -28.420 1.00 86.62 226 GLY A CA 1
ATOM 1792 C C . GLY A 1 226 ? 12.296 4.616 -28.267 1.00 86.62 226 GLY A C 1
ATOM 1793 O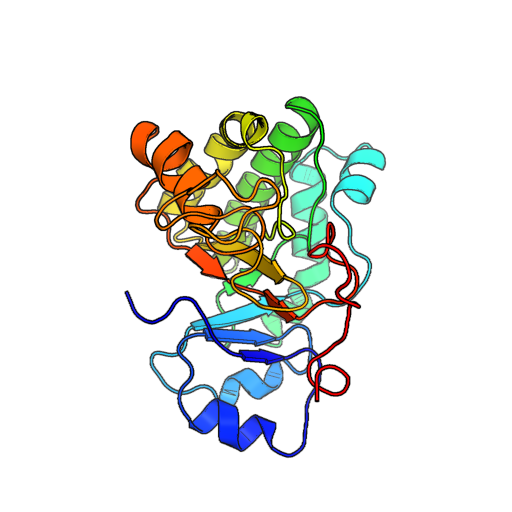 O . GLY A 1 226 ? 11.729 5.182 -29.198 1.00 86.62 226 GLY A O 1
ATOM 1794 N N . VAL A 1 227 ? 11.673 4.333 -27.118 1.00 87.50 227 VAL A N 1
ATOM 1795 C CA . VAL A 1 227 ? 10.264 4.656 -26.877 1.00 87.50 227 VAL A CA 1
ATOM 1796 C C . VAL A 1 227 ? 10.140 5.822 -25.900 1.00 87.50 227 VAL A C 1
ATOM 1798 O O . VAL A 1 227 ? 10.708 5.805 -24.807 1.00 87.50 227 VAL A O 1
ATOM 1801 N N . SER A 1 228 ? 9.395 6.856 -26.293 1.00 84.12 228 SER A N 1
ATOM 1802 C CA . SER A 1 228 ? 9.094 7.991 -25.422 1.00 84.12 228 SER A CA 1
ATOM 1803 C C . SER A 1 228 ? 8.105 7.602 -24.321 1.00 84.12 228 SER A C 1
ATOM 1805 O O . SER A 1 228 ? 7.250 6.731 -24.479 1.00 84.12 228 SER A O 1
ATOM 1807 N N . GLY A 1 229 ? 8.216 8.275 -23.176 1.00 82.00 229 GLY A N 1
ATOM 1808 C CA . GLY A 1 229 ? 7.170 8.238 -22.163 1.00 82.00 229 GLY A CA 1
ATOM 1809 C C . GLY A 1 229 ? 5.981 9.104 -22.563 1.00 82.00 229 GLY A C 1
ATOM 1810 O O . GLY A 1 229 ? 6.152 10.148 -23.188 1.00 82.00 229 GLY A O 1
ATOM 1811 N N . GLY A 1 230 ? 4.788 8.697 -22.146 1.00 72.31 230 GLY A N 1
ATOM 1812 C CA . GLY A 1 230 ? 3.571 9.480 -22.308 1.00 72.31 230 GLY A CA 1
ATOM 1813 C C . GLY A 1 230 ? 2.488 8.996 -21.356 1.00 72.31 230 GLY A C 1
ATOM 1814 O O . GLY A 1 230 ? 2.503 7.847 -20.911 1.00 72.31 230 GLY A O 1
ATOM 1815 N N . ALA A 1 231 ? 1.553 9.883 -21.031 1.00 68.44 231 ALA A N 1
ATOM 1816 C CA . ALA A 1 231 ? 0.274 9.481 -20.452 1.00 68.44 231 ALA A CA 1
ATOM 1817 C C . ALA A 1 231 ? -0.681 9.024 -21.569 1.00 68.44 231 ALA A C 1
ATOM 1819 O O . ALA A 1 231 ? -0.418 9.237 -22.750 1.00 68.44 231 ALA A O 1
ATOM 1820 N N . TRP A 1 232 ? -1.836 8.464 -21.214 1.00 62.75 232 TRP A N 1
ATOM 1821 C CA . TRP A 1 232 ? -2.808 7.914 -22.173 1.00 62.75 232 TRP A CA 1
ATOM 1822 C C . TRP A 1 232 ? -3.249 8.872 -23.304 1.00 62.75 232 TRP A C 1
ATOM 1824 O O . TRP A 1 232 ? -3.646 8.405 -24.363 1.00 62.75 232 TRP A O 1
ATOM 1834 N N . LYS A 1 233 ? -3.153 10.199 -23.119 1.00 62.03 233 LYS A N 1
ATOM 1835 C CA . LYS A 1 233 ? -3.452 11.211 -24.160 1.00 62.03 233 LYS A CA 1
ATOM 1836 C C . LYS A 1 233 ? -2.289 11.527 -25.109 1.00 62.03 233 LYS A C 1
ATOM 1838 O O . LYS A 1 233 ? -2.477 12.270 -26.062 1.00 62.03 233 LYS A O 1
ATOM 1843 N N . GLN A 1 234 ? -1.091 11.044 -24.804 1.00 57.03 234 GLN A N 1
ATOM 1844 C CA . GLN A 1 234 ? 0.157 11.320 -25.528 1.00 57.03 234 GLN A CA 1
ATOM 1845 C C . GLN A 1 234 ? 0.742 10.049 -26.163 1.00 57.03 234 GLN A C 1
ATOM 1847 O O . GLN A 1 234 ? 1.822 10.094 -26.741 1.00 57.03 234 GLN A O 1
ATOM 1852 N N . LEU A 1 235 ? 0.044 8.917 -26.023 1.00 50.12 235 LEU A N 1
ATOM 1853 C CA . LEU A 1 235 ? 0.413 7.610 -26.571 1.00 50.12 235 LEU A CA 1
ATOM 1854 C C . LEU A 1 235 ? -0.445 7.225 -27.795 1.00 50.12 235 LEU A C 1
ATOM 1856 O O . LEU A 1 235 ? -0.558 6.041 -28.106 1.00 50.12 235 LEU A O 1
ATOM 1860 N N . GLY A 1 236 ? -1.068 8.214 -28.450 1.00 38.47 236 GLY A N 1
ATOM 1861 C CA . GLY A 1 236 ? -1.870 8.066 -29.669 1.00 38.47 236 GLY A CA 1
ATOM 1862 C C . GLY A 1 236 ? -1.257 8.819 -30.836 1.00 38.47 236 GLY A C 1
ATOM 1863 O O . GLY A 1 236 ? -0.824 9.971 -30.604 1.00 38.47 236 GLY A O 1
#

Radius of gyration: 18.0 Å; chains: 1; bounding box: 40×35×49 Å

pLDDT: mean 90.97, std 11.26, range [38.47, 98.88]

Secondary structure (DSSP, 8-state):
---S--EEESS--TTHHHHHHT--SEEEESS-GGGGGGPPTT-EEEE---S---HHHHHHTT--HHHHHHHHHHHHHHHHHH-TT--EEE-SSS----SHHHHHHHHHHHHHHHHHHHHTT-EEEEEEEPTT-S-GGGHHHHHHHHHHHHHTT-EEEEEEEESS-TTTTBTTB-SSTT---TT-BSSSSTHHHHIIIIITTTT-TTS-EEEEEEEE-TT-SPPPTT-----TTT--

Foldseek 3Di:
DPDLDFDEDADDDPCVLVRQLVATQEYEACDPLVSLVSHDPNHQYEYEHDDDPALVVLVVVVDQLLRSLVVQCVVCVVVCVVRVSHQEYEDHAAHEDDDLVSLLSQLVNLLNNLVVSVVVNHEYAGDNHAFLDDPLVNLVSNVSSLVSCVVSVHAHEYAAEDPPDSCQQAACNDPPNVDGPHGDGRRPNPVVVNLVVPCVVVVSSPHHYHHNYYAYDQPDDDDHPPDHTDGPVPPD